Protein AF-A0AAV8YX67-F1 (afdb_monomer_lite)

Secondary structure (DSSP, 8-state):
-PPPHHHHHHHHHHHHHHHHHHHHHHHHHHHHHHHHHHTS-SSS-SS-GGGSSS-SS-BEEEESPPPGGGTT--EEEE-TT-HHHHHHHHHHHHHHHHTTSTTT-TTGGGEE---TTPPPPTT-EE-----HHHHTTSSGGGGGGTT-SS---EEEEEEPP-TT-------TTTS-S-TTTS-HHHHHHHHHHHHTT--SPPPSEEEEE-SSPPTTSEEEEEEE---TT---BTTTTBSEEEEEEEE-

Organism: NCBI:txid1265417

Foldseek 3Di:
DDDPPVVVVVVVVVVVVVVVVVVVVVVVVVVVVVVVVVVDDPVDGPQFACRDPVHQFWFKDKPDADDPVCNVAQEDEDELPDPVRLVVRLVSLVVVCQCLDCVSNPVNVQEDDDDQFDADDPSHHYRDPPDCVPQPPCDSVNSQQSNPPQWHHKMKMAIDDGPPHDFAADALVRPDPDCVVDDPVVNVVRHVCVVVVSNHDDDRIDIDIGGGDDAPDKDKDKDFADGPSHDDDPVVNTRIDIHIYHYD

Sequence (248 aa):
MRLPSNTVFISAKILLFYLLFYAVLIGFFSAMLAVFYQTLDMKKPKWQLSKSLIGDNPGLGFRPMPPESNVESTLIWYKSSDKGNVHYWKNELTEFVKSYDKENNPHEKNVEECTNYQPPSEGKVCNVKMTKNIWHPCLAESSFGFEDEKGGPCIFLKLNKIYNWNPEYYNSTSLPQDPNAMSEYLRKDIVDAESRGEDGYMSPLIAVHFEAPRRGILINIECKAWARNIIHDRVDRRGSVHFELMVD

Structure (mmCIF, N/CA/C/O backbone):
data_AF-A0AAV8YX67-F1
#
_entry.id   AF-A0AAV8YX67-F1
#
loop_
_atom_site.group_PDB
_atom_site.id
_atom_site.type_symbol
_atom_site.label_atom_id
_atom_site.label_alt_id
_atom_site.label_comp_id
_atom_site.label_asym_id
_atom_site.label_entity_id
_atom_site.label_seq_id
_atom_site.pdbx_PDB_ins_code
_atom_site.Cartn_x
_atom_site.Cartn_y
_atom_site.Cartn_z
_atom_site.occupancy
_atom_site.B_iso_or_equiv
_atom_site.auth_seq_id
_atom_site.auth_comp_id
_atom_site.auth_asym_id
_atom_site.auth_atom_id
_atom_site.pdbx_PDB_model_num
ATOM 1 N N . MET A 1 1 ? 52.090 -38.477 -0.519 1.00 46.03 1 MET A N 1
ATOM 2 C CA . MET A 1 1 ? 51.613 -38.411 -1.917 1.00 46.03 1 MET A CA 1
ATOM 3 C C . MET A 1 1 ? 51.994 -37.036 -2.475 1.00 46.03 1 MET A C 1
ATOM 5 O O . MET A 1 1 ? 51.288 -36.072 -2.223 1.00 46.03 1 MET A O 1
ATOM 9 N N . ARG A 1 2 ? 53.184 -36.887 -3.082 1.00 55.91 2 ARG A N 1
ATOM 10 C CA . ARG A 1 2 ? 53.600 -35.619 -3.719 1.00 55.91 2 ARG A CA 1
ATOM 11 C C . ARG A 1 2 ? 53.032 -35.612 -5.134 1.00 55.91 2 ARG A C 1
ATOM 13 O O . ARG A 1 2 ? 53.361 -36.505 -5.908 1.00 55.91 2 ARG A O 1
ATOM 20 N N . LEU A 1 3 ? 52.178 -34.643 -5.450 1.00 57.53 3 LEU A N 1
ATOM 21 C CA . LEU A 1 3 ? 51.751 -34.401 -6.828 1.00 57.53 3 LEU A CA 1
ATOM 22 C C . LEU A 1 3 ? 53.001 -34.104 -7.679 1.00 57.53 3 LEU A C 1
ATOM 24 O O . LEU A 1 3 ? 53.879 -33.372 -7.209 1.00 57.53 3 LEU A O 1
ATOM 28 N N . PRO A 1 4 ? 53.138 -34.687 -8.883 1.00 61.59 4 PRO A N 1
ATOM 29 C CA . PRO A 1 4 ? 54.317 -34.472 -9.707 1.00 61.59 4 PRO A CA 1
ATOM 30 C C . PRO A 1 4 ? 54.453 -32.981 -10.039 1.00 61.59 4 PRO A C 1
ATOM 32 O O . PRO A 1 4 ? 53.464 -32.310 -10.321 1.00 61.59 4 PRO A O 1
ATOM 35 N N . SER A 1 5 ? 55.687 -32.466 -10.000 1.00 61.41 5 SER A N 1
ATOM 36 C CA . SER A 1 5 ? 56.039 -31.050 -10.219 1.00 61.41 5 SER A CA 1
ATOM 37 C C . SER A 1 5 ? 55.295 -30.429 -11.416 1.00 61.41 5 SER A C 1
ATOM 39 O O . SER A 1 5 ? 54.712 -29.351 -11.312 1.00 61.41 5 SER A O 1
ATOM 41 N N . ASN A 1 6 ? 55.183 -31.180 -12.516 1.00 63.50 6 ASN A N 1
ATOM 42 C CA . ASN A 1 6 ? 54.471 -30.779 -13.730 1.00 63.50 6 ASN A CA 1
ATOM 43 C C . ASN A 1 6 ? 52.983 -30.455 -13.502 1.00 63.50 6 ASN A C 1
ATOM 45 O O . ASN A 1 6 ? 52.465 -29.535 -14.125 1.00 63.50 6 ASN A O 1
ATOM 49 N N . THR A 1 7 ? 52.296 -31.147 -12.593 1.00 65.94 7 THR A N 1
ATOM 50 C CA . THR A 1 7 ? 50.877 -30.908 -12.282 1.00 65.94 7 THR A CA 1
ATOM 51 C C . THR A 1 7 ? 50.672 -29.587 -11.545 1.00 65.94 7 THR A C 1
ATOM 53 O O . THR A 1 7 ? 49.731 -28.864 -11.850 1.00 65.94 7 THR A O 1
ATOM 56 N N . VAL A 1 8 ? 51.583 -29.216 -10.640 1.00 72.50 8 VAL A N 1
ATOM 57 C CA . VAL A 1 8 ? 51.530 -27.927 -9.926 1.00 72.50 8 VAL A CA 1
ATOM 58 C C . VAL A 1 8 ? 51.771 -26.758 -10.888 1.00 72.50 8 VAL A C 1
ATOM 60 O O . VAL A 1 8 ? 51.038 -25.769 -10.854 1.00 72.50 8 VAL A O 1
ATOM 63 N N . PHE A 1 9 ? 52.736 -26.891 -11.805 1.00 70.00 9 PHE A N 1
ATOM 64 C CA . PHE A 1 9 ? 52.993 -25.883 -12.840 1.00 70.00 9 PHE A CA 1
ATOM 65 C C . PHE A 1 9 ? 51.836 -25.736 -13.837 1.00 70.00 9 PHE A C 1
ATOM 67 O O . PHE A 1 9 ? 51.546 -24.622 -14.273 1.00 70.00 9 PHE A O 1
ATOM 74 N N . ILE A 1 10 ? 51.160 -26.832 -14.191 1.00 75.69 10 ILE A N 1
ATOM 75 C CA . ILE A 1 10 ? 49.967 -26.798 -15.048 1.00 75.69 10 ILE A CA 1
ATOM 76 C C . ILE A 1 10 ? 48.813 -26.089 -14.322 1.00 75.69 10 ILE A C 1
ATOM 78 O O . ILE A 1 10 ? 48.228 -25.167 -14.887 1.00 75.69 10 ILE A O 1
ATOM 82 N N . SER A 1 11 ? 48.545 -26.425 -13.057 1.00 79.12 11 SER A N 1
ATOM 83 C CA . SER A 1 11 ? 47.498 -25.770 -12.260 1.00 79.12 11 SER A CA 1
ATOM 84 C C . SER A 1 11 ? 47.737 -24.268 -12.073 1.00 79.12 11 SER A C 1
ATOM 86 O O . SER A 1 11 ? 46.797 -23.486 -12.182 1.00 79.12 11 SER A O 1
ATOM 88 N N . ALA A 1 12 ? 48.985 -23.837 -11.860 1.00 84.75 12 ALA A N 1
ATOM 89 C CA . ALA A 1 12 ? 49.322 -22.415 -11.743 1.00 84.75 12 ALA A CA 1
ATOM 90 C C . ALA A 1 12 ? 49.104 -21.644 -13.059 1.00 84.75 12 ALA A C 1
ATOM 92 O O . ALA A 1 12 ? 48.598 -20.523 -13.043 1.00 84.75 12 ALA A O 1
ATOM 93 N N . LYS A 1 13 ? 49.435 -22.253 -14.206 1.00 88.19 13 LYS A N 1
ATOM 94 C CA . LYS A 1 13 ? 49.188 -21.664 -15.534 1.00 88.19 13 LYS A CA 1
ATOM 95 C C . LYS A 1 13 ? 47.698 -21.551 -15.839 1.00 88.19 13 LYS A C 1
ATOM 97 O O . LYS A 1 13 ? 47.259 -20.524 -16.347 1.00 88.19 13 LYS A O 1
ATOM 102 N N . ILE A 1 14 ? 46.930 -22.585 -15.498 1.00 91.81 14 ILE A N 1
ATOM 103 C CA . ILE A 1 14 ? 45.472 -22.585 -15.644 1.00 91.81 14 ILE A CA 1
ATOM 104 C C . ILE A 1 14 ? 44.854 -21.502 -14.748 1.00 91.81 14 ILE A C 1
ATOM 106 O O . ILE A 1 14 ? 44.023 -20.729 -15.217 1.00 91.81 14 ILE A O 1
ATOM 110 N N . LEU A 1 15 ? 45.296 -21.386 -13.492 1.00 92.38 15 LEU A N 1
ATOM 111 C CA . LEU A 1 15 ? 44.807 -20.358 -12.571 1.00 92.38 15 LEU A CA 1
ATOM 112 C C . LEU A 1 15 ? 45.116 -18.943 -13.076 1.00 92.38 15 LEU A C 1
ATOM 114 O O . LEU A 1 15 ? 44.218 -18.109 -13.118 1.00 92.38 15 LEU A O 1
ATOM 118 N N . LEU A 1 16 ? 46.356 -18.677 -13.498 1.00 93.88 16 LEU A N 1
ATOM 119 C CA . LEU A 1 16 ? 46.743 -17.374 -14.046 1.00 93.88 16 LEU A CA 1
ATOM 120 C C . LEU A 1 16 ? 45.925 -17.018 -15.293 1.00 93.88 16 LEU A C 1
ATOM 122 O O . LEU A 1 16 ? 45.472 -15.882 -15.423 1.00 93.88 16 LEU A O 1
ATOM 126 N N . PHE A 1 17 ? 45.704 -17.990 -16.182 1.00 95.56 17 PHE A N 1
ATOM 127 C CA . PHE A 1 17 ? 44.844 -17.812 -17.348 1.00 95.56 17 PHE A CA 1
ATOM 128 C C . PHE A 1 17 ? 43.429 -17.393 -16.937 1.00 95.56 17 PHE A C 1
ATOM 130 O O . PHE A 1 17 ? 42.938 -16.378 -17.426 1.00 95.56 17 PHE A O 1
ATOM 137 N N . TYR A 1 18 ? 42.797 -18.115 -16.007 1.00 95.88 18 TYR A N 1
ATOM 138 C CA . TYR A 1 18 ? 41.449 -17.773 -15.553 1.00 95.88 18 TYR A CA 1
ATOM 139 C C . TYR A 1 18 ? 41.395 -16.425 -14.828 1.00 95.88 18 TYR A C 1
ATOM 141 O O . TYR A 1 18 ? 40.446 -15.678 -15.043 1.00 95.88 18 TYR A O 1
ATOM 149 N N . LEU A 1 19 ? 42.406 -16.065 -14.032 1.00 97.06 19 LEU A N 1
ATOM 150 C CA . LEU A 1 19 ? 42.462 -14.755 -13.374 1.00 97.06 19 LEU A CA 1
ATOM 151 C C . LEU A 1 19 ? 42.499 -13.608 -14.390 1.00 97.06 19 LEU A C 1
ATOM 153 O O . LEU A 1 19 ? 41.727 -12.659 -14.268 1.00 97.06 19 LEU A O 1
ATOM 157 N N . LEU A 1 20 ? 43.351 -13.705 -15.413 1.00 97.06 20 LEU A N 1
ATOM 158 C CA . LEU A 1 20 ? 43.432 -12.693 -16.469 1.00 97.06 20 LEU A CA 1
ATOM 159 C C . LEU A 1 20 ? 42.162 -12.664 -17.323 1.00 97.06 20 LEU A C 1
ATOM 161 O O . LEU A 1 20 ? 41.634 -11.590 -17.608 1.00 97.06 20 LEU A O 1
ATOM 165 N N . PHE A 1 21 ? 41.647 -13.836 -17.693 1.00 97.56 21 PHE A N 1
ATOM 166 C CA . PHE A 1 21 ? 40.415 -13.960 -18.462 1.00 97.56 21 PHE A CA 1
ATOM 167 C C . PHE A 1 21 ? 39.229 -13.308 -17.736 1.00 97.56 21 PHE A C 1
ATOM 169 O O . PHE A 1 21 ? 38.541 -12.467 -18.316 1.00 97.56 21 PHE A O 1
ATOM 176 N N . TYR A 1 22 ? 39.022 -13.627 -16.455 1.00 97.69 22 TYR A N 1
ATOM 177 C CA . TYR A 1 22 ? 37.939 -13.034 -15.671 1.00 97.69 22 TYR A CA 1
ATOM 178 C C . TYR A 1 22 ? 38.165 -11.548 -15.382 1.00 97.69 22 TYR A C 1
ATOM 180 O O . TYR A 1 22 ? 37.191 -10.801 -15.369 1.00 97.69 22 TYR A O 1
ATOM 188 N N . ALA A 1 23 ? 39.409 -11.082 -15.227 1.00 97.88 23 ALA A N 1
ATOM 189 C CA . ALA A 1 23 ? 39.689 -9.650 -15.098 1.00 97.88 23 ALA A CA 1
ATOM 190 C C . ALA A 1 23 ? 39.245 -8.868 -16.349 1.00 97.88 23 ALA A C 1
ATOM 192 O O . ALA A 1 23 ? 38.581 -7.836 -16.229 1.00 97.88 23 ALA A O 1
ATOM 193 N N . VAL A 1 24 ? 39.538 -9.386 -17.548 1.00 98.12 24 VAL A N 1
ATOM 194 C CA . VAL A 1 24 ? 39.079 -8.784 -18.813 1.00 98.12 24 VAL A CA 1
ATOM 195 C C . VAL A 1 24 ? 37.556 -8.858 -18.938 1.00 98.12 24 VAL A C 1
ATOM 197 O O . VAL A 1 24 ? 36.930 -7.864 -19.305 1.00 98.12 24 VAL A O 1
ATOM 200 N N . LEU A 1 25 ? 36.945 -9.995 -18.590 1.00 97.94 25 LEU A N 1
ATOM 201 C CA . LEU A 1 25 ? 35.491 -10.172 -18.642 1.00 97.94 25 LEU A CA 1
ATOM 202 C C . LEU A 1 25 ? 34.757 -9.188 -17.713 1.00 97.94 25 LEU A C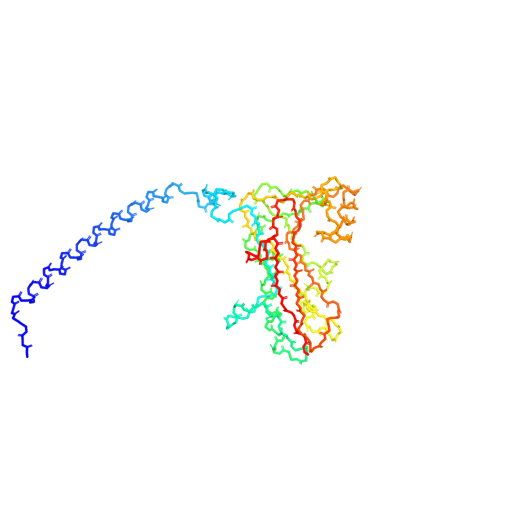 1
ATOM 204 O O . LEU A 1 25 ? 33.791 -8.553 -18.134 1.00 97.94 25 LEU A O 1
ATOM 208 N N . ILE A 1 26 ? 35.237 -9.020 -16.475 1.00 98.25 26 ILE A N 1
ATOM 209 C CA . ILE A 1 26 ? 34.693 -8.053 -15.508 1.00 98.25 26 ILE A CA 1
ATOM 210 C C . ILE A 1 26 ? 34.860 -6.625 -16.032 1.00 98.25 26 ILE A C 1
ATOM 212 O O . ILE A 1 26 ? 33.929 -5.827 -15.921 1.00 98.25 26 ILE A O 1
ATOM 216 N N . GLY A 1 27 ? 36.011 -6.301 -16.629 1.00 98.12 27 GLY A N 1
ATOM 217 C CA . GLY A 1 27 ? 36.253 -4.994 -17.242 1.00 98.12 27 GLY A CA 1
ATOM 218 C C . GLY A 1 27 ? 35.281 -4.698 -18.386 1.00 98.12 27 GLY A C 1
ATOM 219 O O . GLY A 1 27 ? 34.664 -3.633 -18.413 1.00 98.12 27 GLY A O 1
ATOM 220 N N . PHE A 1 28 ? 35.076 -5.662 -19.285 1.00 98.06 28 PHE A N 1
ATOM 221 C CA . PHE A 1 28 ? 34.121 -5.547 -20.387 1.00 98.06 28 PHE A CA 1
ATOM 222 C C . PHE A 1 28 ? 32.677 -5.395 -19.888 1.00 98.06 28 PHE A C 1
ATOM 224 O O . PHE A 1 28 ? 31.975 -4.477 -20.313 1.00 98.06 28 PHE A O 1
ATOM 231 N N . PHE A 1 29 ? 32.252 -6.229 -18.934 1.00 98.12 29 PHE A N 1
ATOM 232 C CA . PHE A 1 29 ? 30.926 -6.125 -18.324 1.00 98.12 29 PHE A CA 1
ATOM 233 C C . PHE A 1 29 ? 30.726 -4.772 -17.633 1.00 98.12 29 PHE A C 1
ATOM 235 O O . PHE A 1 29 ? 29.695 -4.134 -17.825 1.00 98.12 29 PHE A O 1
ATOM 242 N N . SER A 1 30 ? 31.728 -4.295 -16.888 1.00 97.88 30 SER A N 1
ATOM 243 C CA . SER A 1 30 ? 31.674 -2.999 -16.202 1.00 97.88 30 SER A CA 1
ATOM 244 C C . SER A 1 30 ? 31.566 -1.836 -17.190 1.00 97.88 30 SER A C 1
ATOM 246 O O . SER A 1 30 ? 30.786 -0.914 -16.960 1.00 97.88 30 SER A O 1
ATOM 248 N N . ALA A 1 31 ? 32.285 -1.891 -18.316 1.00 97.56 31 ALA A N 1
ATOM 249 C CA . ALA A 1 31 ? 32.176 -0.893 -19.379 1.00 97.56 31 ALA A CA 1
ATOM 250 C C . ALA A 1 31 ? 30.784 -0.907 -20.037 1.00 97.56 31 ALA A C 1
ATOM 252 O O . ALA A 1 31 ? 30.168 0.148 -20.191 1.00 97.56 31 ALA A O 1
ATOM 253 N N . MET A 1 32 ? 30.249 -2.089 -20.366 1.00 97.50 32 MET A N 1
ATOM 254 C CA . MET A 1 32 ? 28.886 -2.217 -20.900 1.00 97.50 32 MET A CA 1
ATOM 255 C C . MET A 1 32 ? 27.833 -1.713 -19.909 1.00 97.50 32 MET A C 1
ATOM 257 O O . MET A 1 32 ? 26.903 -1.008 -20.301 1.00 97.50 32 MET A O 1
ATOM 261 N N . LEU A 1 33 ? 27.990 -2.038 -18.626 1.00 96.06 33 LEU A N 1
ATOM 262 C CA . LEU A 1 33 ? 27.092 -1.599 -17.567 1.00 96.06 33 LEU A CA 1
ATOM 263 C C . LEU A 1 33 ? 27.160 -0.076 -17.370 1.00 96.06 33 LEU A C 1
ATOM 265 O O . LEU A 1 33 ? 26.125 0.563 -17.198 1.00 96.06 33 LEU A O 1
ATOM 269 N N . ALA A 1 34 ? 28.350 0.524 -17.460 1.00 95.88 34 ALA A N 1
ATOM 270 C CA . ALA A 1 34 ? 28.521 1.974 -17.396 1.00 95.88 34 ALA A CA 1
ATOM 271 C C . ALA A 1 34 ? 27.813 2.685 -18.560 1.00 95.88 34 ALA A C 1
ATOM 273 O O . ALA A 1 34 ? 27.094 3.658 -18.334 1.00 95.88 34 ALA A O 1
ATOM 274 N N . VAL A 1 35 ? 27.949 2.173 -19.789 1.00 96.44 35 VAL A N 1
ATOM 275 C CA . VAL A 1 35 ? 27.207 2.690 -20.954 1.00 96.44 35 VAL A CA 1
ATOM 276 C C . VAL A 1 35 ? 25.702 2.525 -20.752 1.00 96.44 35 VAL A C 1
ATOM 278 O O . VAL A 1 35 ? 24.942 3.454 -21.011 1.00 96.44 35 VAL A O 1
ATOM 281 N N . PHE A 1 36 ? 25.254 1.381 -20.235 1.00 94.81 36 PHE A N 1
ATOM 282 C CA . PHE A 1 36 ? 23.842 1.153 -19.938 1.00 94.81 36 PHE A CA 1
ATOM 283 C C . PHE A 1 36 ? 23.286 2.176 -18.936 1.00 94.81 36 PHE A C 1
ATOM 285 O O . PHE A 1 36 ? 22.236 2.763 -19.208 1.00 94.81 36 PHE A O 1
ATOM 292 N N . TYR A 1 37 ? 24.002 2.457 -17.841 1.00 94.00 37 TYR A N 1
ATOM 293 C CA . TYR A 1 37 ? 23.588 3.460 -16.853 1.00 94.00 37 TYR A CA 1
ATOM 294 C C . TYR A 1 37 ? 23.497 4.876 -17.430 1.00 94.00 37 TYR A C 1
ATOM 296 O O . TYR A 1 37 ? 22.626 5.632 -17.010 1.00 94.00 37 TYR A O 1
ATOM 304 N N . GLN A 1 38 ? 24.304 5.226 -18.437 1.00 92.25 38 GLN A N 1
ATOM 305 C CA . GLN A 1 38 ? 24.163 6.511 -19.139 1.00 92.25 38 GLN A CA 1
ATOM 306 C C . GLN A 1 38 ? 22.846 6.623 -19.928 1.00 92.25 38 GLN A C 1
ATOM 308 O O . GLN A 1 38 ? 22.406 7.728 -20.231 1.00 92.25 38 GLN A O 1
ATOM 313 N N . THR A 1 39 ? 22.192 5.501 -20.253 1.00 92.06 39 THR A N 1
ATOM 314 C CA . THR A 1 39 ? 20.889 5.491 -20.946 1.00 92.06 39 THR A CA 1
ATOM 315 C C . THR A 1 39 ? 19.684 5.547 -20.003 1.00 92.06 39 THR A C 1
ATOM 317 O O . THR A 1 39 ? 18.540 5.512 -20.476 1.00 92.06 39 THR A O 1
ATOM 320 N N . LEU A 1 40 ? 19.921 5.576 -18.688 1.00 91.50 40 LEU A N 1
ATOM 321 C CA . LEU A 1 40 ? 18.887 5.564 -17.660 1.00 91.50 40 LEU A CA 1
ATOM 322 C C . LEU A 1 40 ? 18.765 6.928 -16.979 1.00 91.50 40 LEU A C 1
ATOM 324 O O . LEU A 1 40 ? 19.749 7.603 -16.696 1.00 91.50 40 LEU A O 1
ATOM 328 N N . ASP A 1 41 ? 17.526 7.306 -16.681 1.00 89.00 41 ASP A N 1
ATOM 329 C CA . ASP A 1 41 ? 17.221 8.434 -15.809 1.00 89.00 41 ASP A CA 1
ATOM 330 C C . ASP A 1 41 ? 17.148 7.928 -14.360 1.00 89.00 41 ASP A C 1
ATOM 332 O O . ASP A 1 41 ? 16.439 6.967 -14.064 1.00 89.00 41 ASP A O 1
ATOM 336 N N . MET A 1 42 ? 17.872 8.574 -13.444 1.00 86.50 42 MET A N 1
ATOM 337 C CA . MET A 1 42 ? 17.902 8.191 -12.027 1.00 86.50 42 MET A CA 1
ATOM 338 C C . MET A 1 42 ? 16.634 8.594 -11.256 1.00 86.50 42 MET A C 1
ATOM 340 O O . MET A 1 42 ? 16.435 8.136 -10.132 1.00 86.50 42 MET A O 1
ATOM 344 N N . LYS A 1 43 ? 15.775 9.454 -11.821 1.00 85.12 43 LYS A N 1
ATOM 345 C CA . LYS A 1 43 ? 14.548 9.943 -11.168 1.00 85.12 43 LYS A CA 1
ATOM 346 C C . LYS A 1 43 ? 13.288 9.204 -11.605 1.00 85.12 43 LYS A C 1
ATOM 348 O O . LYS A 1 43 ? 12.292 9.237 -10.881 1.00 85.12 43 LYS A O 1
ATOM 353 N N . LYS A 1 44 ? 13.297 8.576 -12.783 1.00 87.81 44 LYS A N 1
ATOM 354 C CA . LYS A 1 44 ? 12.118 7.902 -13.336 1.00 87.81 44 LYS A CA 1
ATOM 355 C C . LYS A 1 44 ? 12.481 6.615 -14.071 1.00 87.81 44 LYS A C 1
ATOM 357 O O . LYS A 1 44 ? 13.477 6.580 -14.791 1.00 87.81 44 LYS A O 1
ATOM 362 N N . PRO A 1 45 ? 11.652 5.567 -13.958 1.00 90.25 45 PRO A N 1
ATOM 363 C CA . PRO A 1 45 ? 11.880 4.341 -14.704 1.00 90.25 45 PRO A CA 1
ATOM 364 C C . PRO A 1 45 ? 11.691 4.587 -16.206 1.00 90.25 45 PRO A C 1
ATOM 366 O O . PRO A 1 45 ? 10.787 5.317 -16.623 1.00 90.25 45 PRO A O 1
ATOM 369 N N . LYS A 1 46 ? 12.549 3.955 -17.017 1.00 88.94 46 LYS A N 1
ATOM 370 C CA . LYS A 1 46 ? 12.535 4.050 -18.487 1.00 88.94 46 LYS A CA 1
ATOM 371 C C . LYS A 1 46 ? 11.252 3.484 -19.099 1.00 88.94 46 LYS A C 1
ATOM 373 O O . LYS A 1 46 ? 10.698 4.069 -20.023 1.00 88.94 46 LYS A O 1
ATOM 378 N N . TRP A 1 47 ? 10.790 2.353 -18.574 1.00 90.25 47 TRP A N 1
ATOM 379 C CA . TRP A 1 47 ? 9.540 1.714 -18.969 1.00 90.25 47 TRP A CA 1
ATOM 380 C C . TRP A 1 47 ? 8.494 1.954 -17.887 1.00 90.25 47 TRP A C 1
ATOM 382 O O . TRP A 1 47 ? 8.770 1.746 -16.708 1.00 90.25 47 TRP A O 1
ATOM 392 N N . GLN A 1 48 ? 7.311 2.410 -18.287 1.00 90.00 48 GLN A N 1
ATOM 393 C CA . GLN A 1 48 ? 6.245 2.847 -17.383 1.00 90.00 48 GLN A CA 1
ATOM 394 C C . GLN A 1 48 ? 4.921 2.199 -17.780 1.00 90.00 48 GLN A C 1
ATOM 396 O O . GLN A 1 48 ? 4.742 1.847 -18.951 1.00 90.00 48 GLN A O 1
ATOM 401 N N . LEU A 1 49 ? 4.006 2.081 -16.814 1.00 89.56 49 LEU A N 1
ATOM 402 C CA . LEU A 1 49 ? 2.649 1.562 -17.013 1.00 89.56 49 LEU A CA 1
ATOM 403 C C . LEU A 1 49 ? 2.679 0.196 -17.721 1.00 89.56 49 LEU A C 1
ATOM 405 O O . LEU A 1 49 ? 3.509 -0.648 -17.383 1.00 89.56 49 LEU A O 1
ATOM 409 N N . SER A 1 50 ? 1.841 -0.005 -18.737 1.00 87.56 50 SER A N 1
ATOM 410 C CA . SER A 1 50 ? 1.737 -1.245 -19.515 1.00 87.56 50 SER A CA 1
ATOM 411 C C . SER A 1 50 ? 3.031 -1.693 -20.211 1.00 87.56 50 SER A C 1
ATOM 413 O O . SER A 1 50 ? 3.170 -2.867 -20.540 1.00 87.56 50 SER A O 1
ATOM 415 N N . LYS A 1 51 ? 4.008 -0.796 -20.421 1.00 88.31 51 LYS A N 1
ATOM 416 C CA . LYS A 1 51 ? 5.335 -1.160 -20.962 1.00 88.31 51 LYS A CA 1
ATOM 417 C C . LYS A 1 51 ? 6.304 -1.642 -19.884 1.00 88.31 51 LYS A C 1
ATOM 419 O O . LYS A 1 51 ? 7.382 -2.135 -20.209 1.00 88.31 51 LYS A O 1
ATOM 424 N N . SER A 1 52 ? 5.974 -1.424 -18.614 1.00 88.56 52 SER A N 1
ATOM 425 C CA . SER A 1 52 ? 6.784 -1.847 -17.477 1.00 88.56 52 SER A CA 1
ATOM 426 C C . SER A 1 52 ? 6.407 -3.257 -17.031 1.00 88.56 52 SER A C 1
ATOM 428 O O . SER A 1 52 ? 5.273 -3.690 -17.203 1.00 88.56 52 SER A O 1
ATOM 430 N N . LEU A 1 53 ? 7.350 -3.950 -16.390 1.00 84.44 53 LEU A N 1
ATOM 431 C CA . LEU A 1 53 ? 7.099 -5.263 -15.790 1.00 84.44 53 LEU A CA 1
ATOM 432 C C . LEU A 1 53 ? 6.059 -5.205 -14.654 1.00 84.44 53 LEU A C 1
ATOM 434 O O . LEU A 1 53 ? 5.360 -6.180 -14.416 1.00 84.44 53 LEU A O 1
ATOM 438 N N . ILE A 1 54 ? 5.967 -4.065 -13.959 1.00 81.19 54 ILE A N 1
ATOM 439 C CA . ILE A 1 54 ? 5.025 -3.845 -12.850 1.00 81.19 54 ILE A CA 1
ATOM 440 C C . ILE A 1 54 ? 3.585 -3.717 -13.377 1.00 81.19 54 ILE A C 1
ATOM 442 O O . ILE A 1 54 ? 2.642 -4.103 -12.692 1.00 81.19 54 ILE A O 1
ATOM 446 N N . GLY A 1 55 ? 3.422 -3.202 -14.599 1.00 87.31 55 GLY A N 1
ATOM 447 C CA . GLY A 1 55 ? 2.126 -2.908 -15.202 1.00 87.31 55 GLY A CA 1
ATOM 448 C C . GLY A 1 55 ? 1.535 -1.569 -14.754 1.00 87.31 55 GLY A C 1
ATOM 449 O O . GLY A 1 55 ? 2.224 -0.690 -14.230 1.00 87.31 55 GLY A O 1
ATOM 450 N N . ASP A 1 56 ? 0.243 -1.404 -15.014 1.00 89.75 56 ASP A N 1
ATOM 451 C CA . ASP A 1 56 ? -0.564 -0.202 -14.774 1.00 89.75 56 ASP A CA 1
ATOM 452 C C . ASP A 1 56 ? -1.734 -0.443 -13.810 1.00 89.75 56 ASP A C 1
ATOM 454 O O . ASP A 1 56 ? -2.621 0.397 -13.688 1.00 89.75 56 ASP A O 1
ATOM 458 N N . ASN A 1 57 ? -1.720 -1.564 -13.089 1.00 91.19 57 ASN A N 1
ATOM 459 C CA . ASN A 1 57 ? -2.741 -1.911 -12.111 1.00 91.19 57 ASN A CA 1
ATOM 460 C C . ASN A 1 57 ? -2.123 -1.998 -10.704 1.00 91.19 57 ASN A C 1
ATOM 462 O O . ASN A 1 57 ? -1.383 -2.948 -10.426 1.00 91.19 57 ASN A O 1
ATOM 466 N N . PRO A 1 58 ? -2.368 -1.020 -9.815 1.00 90.12 58 PRO A N 1
ATOM 467 C CA . PRO A 1 58 ? -1.747 -0.999 -8.500 1.00 90.12 58 PRO A CA 1
ATOM 468 C C . PRO A 1 58 ? -2.265 -2.122 -7.596 1.00 90.12 58 PRO A C 1
ATOM 470 O O . PRO A 1 58 ? -3.457 -2.425 -7.523 1.00 90.12 58 PRO A O 1
ATOM 473 N N . GLY A 1 59 ? -1.339 -2.712 -6.843 1.00 89.06 59 GLY A N 1
ATOM 474 C CA . GLY A 1 59 ? -1.673 -3.526 -5.678 1.00 89.06 59 GLY A CA 1
ATOM 475 C C . GLY A 1 59 ? -2.159 -2.664 -4.511 1.00 89.06 59 GLY A C 1
ATOM 476 O O . GLY A 1 59 ? -1.909 -1.455 -4.462 1.00 89.06 59 GLY A O 1
ATOM 477 N N . LEU A 1 60 ? -2.816 -3.307 -3.550 1.00 90.75 60 LEU A N 1
ATOM 478 C CA . LEU A 1 60 ? -3.207 -2.700 -2.282 1.00 90.75 60 LEU A CA 1
ATOM 479 C C . LEU A 1 60 ? -2.448 -3.397 -1.148 1.00 90.75 60 LEU A C 1
ATOM 481 O O . LEU A 1 60 ? -2.380 -4.623 -1.098 1.00 90.75 60 LEU A O 1
ATOM 485 N N . GLY A 1 61 ? -1.857 -2.616 -0.250 1.00 91.12 61 GLY A N 1
ATOM 486 C CA . GLY A 1 61 ? -1.192 -3.108 0.952 1.00 91.12 61 GLY A CA 1
ATOM 487 C C . GLY A 1 61 ? -1.921 -2.664 2.214 1.00 91.12 61 GLY A C 1
ATOM 488 O O . GLY A 1 61 ? -2.630 -1.657 2.202 1.00 91.12 61 GLY A O 1
ATOM 489 N N . PHE A 1 62 ? -1.704 -3.393 3.310 1.00 94.31 62 PHE A N 1
ATOM 490 C CA . PHE A 1 62 ? -2.193 -3.027 4.638 1.00 94.31 62 PHE A CA 1
ATOM 491 C C . PHE A 1 62 ? -1.041 -2.801 5.626 1.00 94.31 62 PHE A C 1
ATOM 493 O O . PHE A 1 62 ? 0.080 -3.285 5.422 1.00 94.31 62 PHE A O 1
ATOM 500 N N . ARG A 1 63 ? -1.301 -2.031 6.682 1.00 95.25 63 ARG A N 1
ATOM 501 C CA . ARG A 1 63 ? -0.403 -1.814 7.822 1.00 95.25 63 ARG A CA 1
ATOM 502 C C . ARG A 1 63 ? -1.196 -1.893 9.130 1.00 95.25 63 ARG A C 1
ATOM 504 O O . ARG A 1 63 ? -2.322 -1.394 9.154 1.00 95.25 63 ARG A O 1
ATOM 511 N N . PRO A 1 64 ? -0.623 -2.458 10.206 1.00 95.00 64 PRO A N 1
ATOM 512 C CA . PRO A 1 64 ? 0.755 -2.958 10.324 1.00 95.00 64 PRO A CA 1
ATOM 513 C C . PRO A 1 64 ? 0.962 -4.323 9.639 1.00 95.00 64 PRO A C 1
ATOM 515 O O . PRO A 1 64 ? -0.005 -5.041 9.398 1.00 95.00 64 PRO A O 1
ATOM 518 N N . MET A 1 65 ? 2.208 -4.661 9.286 1.00 92.12 65 MET A N 1
ATOM 519 C CA . MET A 1 65 ? 2.547 -5.991 8.752 1.00 92.12 65 MET A CA 1
ATOM 520 C C . MET A 1 65 ? 2.949 -6.935 9.894 1.00 92.12 65 MET A C 1
ATOM 522 O O . MET A 1 65 ? 3.482 -6.455 10.893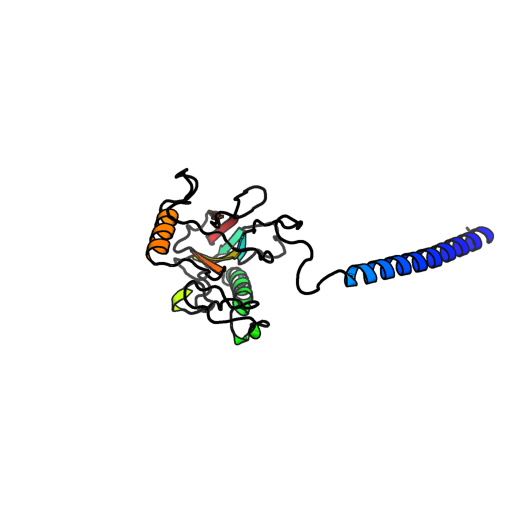 1.00 92.12 65 MET A O 1
ATOM 526 N N . PRO A 1 66 ? 2.717 -8.252 9.768 1.00 90.81 66 PRO A N 1
ATOM 527 C CA . PRO A 1 66 ? 3.205 -9.231 10.738 1.00 90.81 66 PRO A CA 1
ATOM 528 C C . PRO A 1 66 ? 4.740 -9.248 10.860 1.00 90.81 66 PRO A C 1
ATOM 530 O O . PRO A 1 66 ? 5.436 -8.817 9.935 1.00 90.81 66 PRO A O 1
ATOM 533 N N . PRO A 1 67 ? 5.280 -9.766 11.982 1.00 87.62 67 PRO A N 1
ATOM 534 C CA . PRO A 1 67 ? 6.718 -9.786 12.237 1.00 87.62 67 PRO A CA 1
ATOM 535 C C . PRO A 1 67 ? 7.479 -10.643 11.231 1.00 87.62 67 PRO A C 1
ATOM 537 O O . PRO A 1 67 ? 6.929 -11.566 10.633 1.00 87.62 67 PRO A O 1
ATOM 540 N N . GLU A 1 68 ? 8.784 -10.385 11.112 1.00 85.06 68 GLU A N 1
ATOM 541 C CA . GLU A 1 68 ? 9.649 -11.051 10.132 1.00 85.06 68 GLU A CA 1
ATOM 542 C C . GLU A 1 68 ? 9.673 -12.581 10.256 1.00 85.06 68 GLU A C 1
ATOM 544 O O . GLU A 1 68 ? 9.838 -13.293 9.268 1.00 85.06 68 GLU A O 1
ATOM 549 N N . SER A 1 69 ? 9.455 -13.106 11.464 1.00 83.81 69 SER A N 1
ATOM 550 C CA . SER A 1 69 ? 9.340 -14.547 11.692 1.00 83.81 69 SER A CA 1
ATOM 551 C C . SER A 1 69 ? 8.175 -15.188 10.932 1.00 83.81 69 SER A C 1
ATOM 553 O O . SER A 1 69 ? 8.225 -16.386 10.672 1.00 83.81 69 SER A O 1
ATOM 555 N N . ASN A 1 70 ? 7.157 -14.403 10.566 1.00 83.00 70 ASN A N 1
ATOM 556 C CA . ASN A 1 70 ? 5.931 -14.837 9.905 1.00 83.00 70 ASN A CA 1
ATOM 557 C C . ASN A 1 70 ? 5.538 -13.884 8.754 1.00 83.00 70 ASN A C 1
ATOM 559 O O . ASN A 1 70 ? 4.360 -13.567 8.606 1.00 83.00 70 ASN A O 1
ATOM 563 N N . VAL A 1 71 ? 6.493 -13.430 7.927 1.00 77.75 71 VAL A N 1
ATOM 564 C CA . VAL A 1 71 ? 6.218 -12.485 6.814 1.00 77.75 71 VAL A CA 1
ATOM 565 C C . VAL A 1 71 ? 5.191 -12.975 5.789 1.00 77.75 71 VAL A C 1
ATOM 567 O O . VAL A 1 71 ? 4.576 -12.164 5.102 1.00 77.75 71 VAL A O 1
ATOM 570 N N . GLU A 1 72 ? 5.016 -14.291 5.655 1.00 77.75 72 GLU A N 1
ATOM 571 C CA . GLU A 1 72 ? 4.028 -14.885 4.742 1.00 77.75 72 GLU A CA 1
ATOM 572 C C . GLU A 1 72 ? 2.605 -14.835 5.309 1.00 77.75 72 GLU A C 1
ATOM 574 O O . GLU A 1 72 ? 1.629 -14.980 4.570 1.00 77.75 72 GLU A O 1
ATOM 579 N N . SER A 1 73 ? 2.486 -14.619 6.620 1.00 86.62 73 SER A N 1
ATOM 580 C CA . SER A 1 73 ? 1.205 -14.482 7.287 1.00 86.62 73 SER A CA 1
ATOM 581 C C . SER A 1 73 ? 0.569 -13.139 6.951 1.00 86.62 73 SER A C 1
ATOM 583 O O . SER A 1 73 ? 1.238 -12.113 6.832 1.00 86.62 73 SER A O 1
ATOM 585 N N . THR A 1 74 ? -0.754 -13.137 6.850 1.00 92.44 74 THR A N 1
ATOM 586 C CA . THR A 1 74 ? -1.565 -11.917 6.802 1.00 92.44 74 THR A CA 1
ATOM 587 C C . THR A 1 74 ? -2.355 -11.711 8.094 1.00 92.44 74 THR A C 1
ATOM 589 O O . THR A 1 74 ? -3.246 -10.866 8.142 1.00 92.44 74 THR A O 1
ATOM 592 N N . LEU A 1 75 ? -2.046 -12.493 9.132 1.00 94.06 75 LEU A N 1
ATOM 593 C CA . LEU A 1 75 ? -2.738 -12.477 10.411 1.00 94.06 75 LEU A CA 1
ATOM 594 C C . LEU A 1 75 ? -2.232 -11.355 11.312 1.00 94.06 75 LEU A C 1
ATOM 596 O O . LEU A 1 75 ? -1.075 -11.335 11.736 1.00 94.06 75 LEU A O 1
ATOM 600 N N . ILE A 1 76 ? -3.155 -10.481 11.685 1.00 94.62 76 ILE A N 1
ATOM 601 C CA . ILE A 1 76 ? -3.019 -9.545 12.789 1.00 94.62 76 ILE A CA 1
ATOM 602 C C . ILE A 1 76 ? -3.684 -10.197 13.996 1.00 94.62 76 ILE A C 1
ATOM 604 O O . ILE A 1 76 ? -4.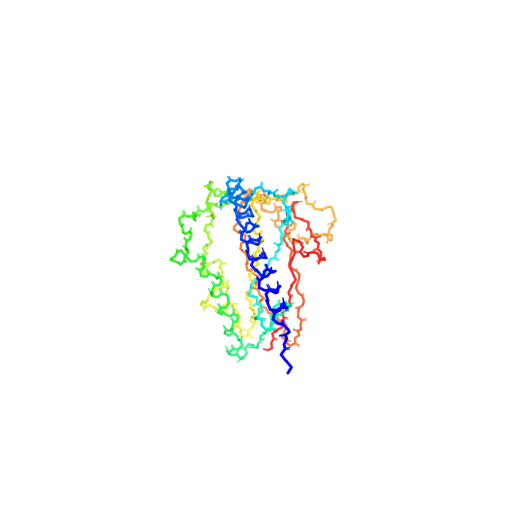902 -10.148 14.170 1.00 94.62 76 ILE A O 1
ATOM 608 N N . TRP A 1 77 ? -2.866 -10.856 14.809 1.00 93.06 77 TRP A N 1
ATOM 609 C CA . TRP A 1 77 ? -3.307 -11.448 16.063 1.00 93.06 77 TRP A CA 1
ATOM 610 C C . TRP A 1 77 ? -2.794 -10.628 17.232 1.00 93.06 77 TRP A C 1
ATOM 612 O O . TRP A 1 77 ? -1.585 -10.376 17.351 1.00 93.06 77 TRP A O 1
ATOM 622 N N . TYR A 1 78 ? -3.715 -10.236 18.105 1.00 91.94 78 TYR A N 1
ATOM 623 C CA . TYR A 1 78 ? -3.329 -9.662 19.374 1.00 91.94 78 TYR A CA 1
ATOM 624 C C . TYR A 1 78 ? -4.293 -10.002 20.501 1.00 91.94 78 TYR A C 1
ATOM 626 O O . TYR A 1 78 ? -5.477 -10.248 20.283 1.00 91.94 78 TYR A O 1
ATOM 634 N N . LYS A 1 79 ? -3.768 -9.973 21.723 1.00 89.44 79 LYS A N 1
ATOM 635 C CA . LYS A 1 79 ? -4.548 -10.129 22.943 1.00 89.44 79 LYS A CA 1
ATOM 636 C C . LYS A 1 79 ? -4.695 -8.775 23.620 1.00 89.44 79 LYS A C 1
ATOM 638 O O . LYS A 1 79 ? -3.700 -8.229 24.098 1.00 89.44 79 LYS A O 1
ATOM 643 N N . SER A 1 80 ? -5.915 -8.251 23.725 1.00 81.94 80 SER A N 1
ATOM 644 C CA . SER A 1 80 ? -6.154 -6.902 24.277 1.00 81.94 80 SER A CA 1
ATOM 645 C C . SER A 1 80 ? -5.633 -6.749 25.715 1.00 81.94 80 SER A C 1
ATOM 647 O O . SER A 1 80 ? -5.251 -5.658 26.127 1.00 81.94 80 SER A O 1
ATOM 649 N N . SER A 1 81 ? -5.578 -7.842 26.488 1.00 83.19 81 SER A N 1
ATOM 650 C CA . SER A 1 81 ? -5.054 -7.829 27.861 1.00 83.19 81 SER A CA 1
ATOM 651 C C . SER A 1 81 ? -3.520 -7.846 27.957 1.00 83.19 81 SER A C 1
ATOM 653 O O . SER A 1 81 ? -2.975 -7.545 29.018 1.00 83.19 81 SER A O 1
ATOM 655 N N . ASP A 1 82 ? -2.817 -8.279 26.904 1.00 85.75 82 ASP A N 1
ATOM 656 C CA . ASP A 1 82 ? -1.357 -8.424 26.906 1.00 85.75 82 ASP A CA 1
ATOM 657 C C . ASP A 1 82 ? -0.688 -7.206 26.256 1.00 85.75 82 ASP A C 1
ATOM 659 O O . ASP A 1 82 ? -0.562 -7.092 25.034 1.00 85.75 82 ASP A O 1
ATOM 663 N N . LYS A 1 83 ? -0.201 -6.301 27.110 1.00 81.81 83 LYS A N 1
ATOM 664 C CA . LYS A 1 83 ? 0.472 -5.070 26.679 1.00 81.81 83 LYS A CA 1
ATOM 665 C C . LYS A 1 83 ? 1.726 -5.327 25.842 1.00 81.81 83 LYS A C 1
ATOM 667 O O . LYS A 1 83 ? 2.055 -4.494 25.002 1.00 81.81 83 LYS A O 1
ATOM 672 N N . GLY A 1 84 ? 2.432 -6.440 26.056 1.00 82.94 84 GLY A N 1
ATOM 673 C CA . GLY A 1 84 ? 3.649 -6.755 25.305 1.00 82.94 84 GLY A CA 1
ATOM 674 C C . GLY A 1 84 ? 3.339 -7.118 23.855 1.00 82.94 84 GLY A C 1
ATOM 675 O O . GLY A 1 84 ? 3.985 -6.624 22.933 1.00 82.94 84 GLY A O 1
ATOM 676 N N . ASN A 1 85 ? 2.303 -7.929 23.653 1.00 86.75 85 ASN A N 1
ATOM 677 C CA . ASN A 1 85 ? 1.841 -8.321 22.327 1.00 86.75 85 ASN A CA 1
ATOM 678 C C . ASN A 1 85 ? 1.227 -7.136 21.547 1.00 86.75 85 ASN A C 1
ATOM 680 O O . ASN A 1 85 ? 1.535 -6.954 20.369 1.00 86.75 85 ASN A O 1
ATOM 684 N N . VAL A 1 86 ? 0.456 -6.272 22.216 1.00 91.06 86 VAL A N 1
ATOM 685 C CA . VAL A 1 86 ? -0.088 -5.031 21.629 1.00 91.06 86 VAL A CA 1
ATOM 686 C C . VAL A 1 86 ? 1.012 -4.038 21.225 1.00 91.06 86 VAL A C 1
ATOM 688 O O . VAL A 1 86 ? 0.913 -3.375 20.191 1.00 91.06 86 VAL A O 1
ATOM 691 N N . HIS A 1 87 ? 2.080 -3.939 22.018 1.00 93.12 87 HIS A N 1
ATOM 692 C CA . HIS A 1 87 ? 3.161 -2.978 21.797 1.00 93.12 87 HIS A CA 1
ATOM 693 C C . HIS A 1 87 ? 3.850 -3.138 20.433 1.00 93.12 87 HIS A C 1
ATOM 695 O O . HIS A 1 87 ? 4.184 -2.133 19.809 1.00 93.12 87 HIS A O 1
ATOM 701 N N . TYR A 1 88 ? 4.014 -4.369 19.934 1.00 92.62 88 TYR A N 1
ATOM 702 C CA . TYR A 1 88 ? 4.577 -4.609 18.599 1.00 92.62 88 TYR A CA 1
ATOM 703 C C . TYR A 1 88 ? 3.767 -3.891 17.509 1.00 92.62 88 TYR A C 1
ATOM 705 O O . TYR A 1 88 ? 4.301 -3.070 16.766 1.00 92.62 88 TYR A O 1
ATOM 713 N N . TRP A 1 89 ? 2.456 -4.133 17.475 1.00 93.94 89 TRP A N 1
ATOM 714 C CA . TRP A 1 89 ? 1.566 -3.566 16.466 1.00 93.94 89 TRP A CA 1
ATOM 715 C C . TRP A 1 89 ? 1.467 -2.041 16.552 1.00 93.94 89 TRP A C 1
ATOM 717 O O . TRP A 1 89 ? 1.474 -1.355 15.527 1.00 93.94 89 TRP A O 1
ATOM 727 N N . LYS A 1 90 ? 1.439 -1.501 17.777 1.00 94.69 90 LYS A N 1
ATOM 728 C CA . LYS A 1 90 ? 1.486 -0.051 18.009 1.00 94.69 90 LYS A CA 1
ATOM 729 C C . LYS A 1 90 ? 2.769 0.568 17.465 1.00 94.69 90 LYS A C 1
ATOM 731 O O . LYS A 1 90 ? 2.709 1.640 16.864 1.00 94.69 90 LYS A O 1
ATOM 736 N N . ASN A 1 91 ? 3.914 -0.080 17.662 1.00 95.00 91 ASN A N 1
ATOM 737 C CA . ASN A 1 91 ? 5.199 0.439 17.199 1.00 95.00 91 ASN A CA 1
ATOM 738 C C . ASN A 1 91 ? 5.309 0.416 15.676 1.00 95.00 91 ASN A C 1
ATOM 740 O O . ASN A 1 91 ? 5.731 1.415 15.100 1.00 95.00 91 ASN A O 1
ATOM 744 N N . GLU A 1 92 ? 4.859 -0.660 15.028 1.00 94.69 92 GLU A N 1
ATOM 745 C CA . GLU A 1 92 ? 4.802 -0.738 13.562 1.00 94.69 92 GLU A CA 1
ATOM 746 C C . GLU A 1 92 ? 3.964 0.400 12.969 1.00 94.69 92 GLU A C 1
ATOM 748 O O . GLU A 1 92 ? 4.372 1.050 12.005 1.00 94.69 92 GLU A O 1
ATOM 753 N N . LEU A 1 93 ? 2.804 0.688 13.570 1.00 95.69 93 LEU A N 1
ATOM 754 C CA . LEU A 1 93 ? 1.976 1.811 13.136 1.00 95.69 93 LEU A CA 1
ATOM 755 C C . LEU A 1 93 ? 2.598 3.165 13.456 1.00 95.69 93 LEU A C 1
ATOM 757 O O . LEU A 1 93 ? 2.533 4.056 12.615 1.00 95.69 93 LEU A O 1
ATOM 761 N N . THR A 1 94 ? 3.228 3.318 14.620 1.00 95.19 94 THR A N 1
ATOM 762 C CA . THR A 1 94 ? 3.912 4.562 15.003 1.00 95.19 94 THR A CA 1
ATOM 763 C C . THR A 1 94 ? 5.024 4.897 14.013 1.00 95.19 94 THR A C 1
ATOM 765 O O . THR A 1 94 ? 5.081 6.016 13.509 1.00 95.19 94 THR A O 1
ATOM 768 N N . GLU A 1 95 ? 5.870 3.924 13.673 1.00 93.88 95 GLU A N 1
ATOM 769 C CA . GLU A 1 95 ? 6.948 4.131 12.703 1.00 93.88 95 GLU A CA 1
ATOM 770 C C . GLU A 1 95 ? 6.398 4.366 11.289 1.00 93.88 95 GLU A C 1
ATOM 772 O O . GLU A 1 95 ? 6.910 5.206 10.549 1.00 93.88 95 GLU A O 1
ATOM 777 N N . PHE A 1 96 ? 5.302 3.695 10.922 1.00 92.75 96 PHE A N 1
ATOM 778 C CA . PHE A 1 96 ? 4.630 3.923 9.646 1.00 92.75 96 PHE A CA 1
ATOM 779 C C . PHE A 1 96 ? 4.087 5.357 9.508 1.00 92.75 96 PHE A C 1
ATOM 781 O O . PHE A 1 96 ? 4.338 6.014 8.487 1.00 92.75 96 PHE A O 1
ATOM 788 N N . VAL A 1 97 ? 3.361 5.857 10.516 1.00 92.12 97 VAL A N 1
ATOM 789 C CA . VAL A 1 97 ? 2.727 7.187 10.452 1.00 92.12 97 VAL A CA 1
ATOM 790 C C . VAL A 1 97 ? 3.720 8.333 10.628 1.00 92.12 97 VAL A C 1
ATOM 792 O O . VAL A 1 97 ? 3.469 9.422 10.124 1.00 92.12 97 VAL A O 1
ATOM 795 N N . LYS A 1 98 ? 4.888 8.087 11.229 1.00 90.50 98 LYS A N 1
ATOM 796 C CA . LYS A 1 98 ? 5.943 9.089 11.455 1.00 90.50 98 LYS A CA 1
ATOM 797 C C . LYS A 1 98 ? 6.345 9.862 10.196 1.00 90.50 98 LYS A C 1
ATOM 799 O O . LYS A 1 98 ? 6.627 11.051 10.262 1.00 90.50 98 LYS A O 1
ATOM 804 N N . SER A 1 99 ? 6.342 9.216 9.027 1.00 87.12 99 SER A N 1
ATOM 805 C CA . SER A 1 99 ? 6.662 9.879 7.748 1.00 87.12 99 SER A CA 1
ATOM 806 C C . SER A 1 99 ? 5.608 10.894 7.276 1.00 87.12 99 SER A C 1
ATOM 808 O O . SER A 1 99 ? 5.882 11.689 6.374 1.00 87.12 99 SER A O 1
ATOM 810 N N . TYR A 1 100 ? 4.417 10.874 7.875 1.00 87.06 100 TYR A N 1
ATOM 811 C CA . TYR A 1 100 ? 3.333 11.822 7.623 1.00 87.06 100 TYR A CA 1
ATOM 812 C C . TYR A 1 100 ? 3.383 13.028 8.571 1.00 87.06 100 TYR A C 1
ATOM 814 O O . TYR A 1 100 ? 2.738 14.040 8.294 1.00 87.06 100 TYR A O 1
ATOM 822 N N . ASP A 1 101 ? 4.199 12.974 9.627 1.00 84.62 101 ASP A N 1
ATOM 823 C CA . ASP A 1 101 ? 4.481 14.137 10.460 1.00 84.62 101 ASP A CA 1
ATOM 824 C C . ASP A 1 101 ? 5.442 15.076 9.738 1.00 84.62 101 ASP A C 1
ATOM 826 O O . ASP A 1 101 ? 6.521 14.683 9.288 1.00 84.62 101 ASP A O 1
ATOM 830 N N . LYS A 1 102 ? 5.064 16.353 9.661 1.00 78.75 102 LYS A N 1
ATOM 831 C CA . LYS A 1 102 ? 5.815 17.376 8.923 1.00 78.75 102 LYS A CA 1
ATOM 832 C C . LYS A 1 102 ? 7.279 17.470 9.369 1.00 78.75 102 LYS A C 1
ATOM 834 O O . LYS A 1 102 ? 8.161 17.566 8.526 1.00 78.75 102 LYS A O 1
ATOM 839 N N . GLU A 1 103 ? 7.524 17.393 10.675 1.00 82.69 103 GLU A N 1
ATOM 840 C CA . GLU A 1 103 ? 8.859 17.507 11.280 1.00 82.69 103 GLU A CA 1
ATOM 841 C C . GLU A 1 103 ? 9.763 16.303 10.980 1.00 82.69 103 GLU A C 1
ATOM 843 O O . GLU A 1 103 ? 10.982 16.442 10.905 1.00 82.69 103 GLU A O 1
ATOM 848 N N . ASN A 1 104 ? 9.168 15.126 10.778 1.00 82.31 104 ASN A N 1
ATOM 849 C CA . ASN A 1 104 ? 9.890 13.870 10.583 1.00 82.31 104 ASN A CA 1
ATOM 850 C C . ASN A 1 104 ? 9.963 13.447 9.107 1.00 82.31 104 ASN A C 1
ATOM 852 O O . ASN A 1 104 ? 10.603 12.443 8.786 1.00 82.31 104 ASN A O 1
ATOM 856 N N . ASN A 1 105 ? 9.313 14.178 8.195 1.00 84.19 105 ASN A N 1
ATOM 857 C CA . ASN A 1 105 ? 9.235 13.811 6.788 1.00 84.19 105 ASN A CA 1
ATOM 858 C C . ASN A 1 105 ? 10.492 14.265 6.012 1.00 84.19 105 ASN A C 1
ATOM 860 O O . ASN A 1 105 ? 10.654 15.458 5.736 1.00 84.19 105 ASN A O 1
ATOM 864 N N . PRO A 1 106 ? 11.353 13.343 5.534 1.00 84.06 106 PRO A N 1
ATOM 865 C CA . PRO A 1 106 ? 12.558 13.699 4.773 1.00 84.06 106 PRO A CA 1
ATOM 866 C C . PRO A 1 106 ? 12.245 14.356 3.416 1.00 84.06 106 PRO A C 1
ATOM 868 O O . PRO A 1 106 ? 13.126 14.925 2.767 1.00 84.06 106 PRO A O 1
ATOM 871 N N . HIS A 1 107 ? 10.993 14.271 2.968 1.00 84.75 107 HIS A N 1
ATOM 872 C CA . HIS A 1 107 ? 10.493 14.830 1.722 1.00 84.75 107 HIS A CA 1
ATOM 873 C C . HIS A 1 107 ? 9.519 15.990 1.946 1.00 84.75 107 HIS A C 1
ATOM 875 O O . HIS A 1 107 ? 8.774 16.307 1.023 1.00 84.75 107 HIS A O 1
ATOM 881 N N . GLU A 1 108 ? 9.546 16.657 3.107 1.00 85.38 108 GLU A N 1
ATOM 882 C CA . GLU A 1 108 ? 8.692 17.817 3.429 1.00 85.38 108 GLU A CA 1
ATOM 883 C C . GLU A 1 108 ? 8.650 18.854 2.290 1.00 85.38 108 GLU A C 1
ATOM 885 O O . GLU A 1 108 ? 7.593 19.361 1.928 1.00 85.38 108 GLU A O 1
ATOM 890 N N . LYS A 1 109 ? 9.791 19.106 1.634 1.00 87.19 109 LYS A N 1
ATOM 891 C CA . LYS A 1 109 ? 9.891 20.032 0.493 1.00 87.19 109 LYS A CA 1
ATOM 892 C C . LYS A 1 109 ? 9.026 19.642 -0.704 1.00 87.19 109 LYS A C 1
ATOM 894 O O . LYS A 1 109 ? 8.756 20.504 -1.532 1.00 87.19 109 LYS A O 1
ATOM 899 N N . ASN A 1 110 ? 8.632 18.379 -0.832 1.00 87.44 110 ASN A N 1
ATOM 900 C CA . ASN A 1 110 ? 7.770 17.870 -1.898 1.00 87.44 110 ASN A CA 1
ATOM 901 C C . ASN A 1 110 ? 6.313 17.724 -1.443 1.00 87.44 110 ASN A C 1
ATOM 903 O O . ASN A 1 110 ? 5.502 17.201 -2.197 1.00 87.44 110 ASN A O 1
ATOM 907 N N . VAL A 1 111 ? 5.978 18.168 -0.235 1.00 87.19 111 VAL A N 1
ATOM 908 C CA . VAL A 1 111 ? 4.621 18.136 0.303 1.00 87.19 111 VAL A CA 1
ATOM 909 C C . VAL A 1 111 ? 3.994 19.520 0.171 1.00 87.19 111 VAL A C 1
ATOM 911 O O . VAL A 1 111 ? 4.660 20.537 0.378 1.00 87.19 111 VAL A O 1
ATOM 914 N N . GLU A 1 112 ? 2.715 19.568 -0.178 1.00 87.81 112 GLU A N 1
ATOM 915 C CA . GLU A 1 112 ? 1.928 20.797 -0.192 1.00 87.81 112 GLU A CA 1
ATOM 916 C C . GLU A 1 112 ? 0.524 20.583 0.369 1.00 87.81 112 GLU A C 1
ATOM 918 O O . GLU A 1 112 ? 0.028 19.464 0.485 1.00 87.81 112 GLU A O 1
ATOM 923 N N . GLU A 1 113 ? -0.116 21.680 0.747 1.00 86.81 113 GLU A N 1
ATOM 924 C CA . GLU A 1 113 ? -1.487 21.673 1.233 1.00 86.81 113 GLU A CA 1
ATOM 925 C C . GLU A 1 113 ? -2.443 21.639 0.045 1.00 86.81 113 GLU A C 1
ATOM 927 O O . GLU A 1 113 ? -2.590 22.634 -0.662 1.00 86.81 113 GLU A O 1
ATOM 932 N N . CYS A 1 114 ? -3.089 20.496 -0.168 1.00 80.88 114 CYS A N 1
ATOM 933 C CA . CYS A 1 114 ? -4.108 20.373 -1.199 1.00 80.88 114 CYS A CA 1
ATOM 934 C C . CYS A 1 114 ? -5.438 20.925 -0.691 1.00 80.88 114 CYS A C 1
ATOM 936 O O . CYS A 1 114 ? -5.906 20.584 0.399 1.00 80.88 114 CYS A O 1
ATOM 938 N N . THR A 1 115 ? -6.050 21.778 -1.499 1.00 72.00 115 THR A N 1
ATOM 939 C CA . THR A 1 115 ? -7.464 22.129 -1.389 1.00 72.00 115 THR A CA 1
ATOM 940 C C . THR A 1 115 ? -8.304 20.921 -1.803 1.00 72.00 115 THR A C 1
ATOM 942 O O . THR A 1 115 ? -7.861 20.090 -2.597 1.00 72.00 115 THR A O 1
ATOM 945 N N . ASN A 1 116 ? -9.503 20.795 -1.228 1.00 67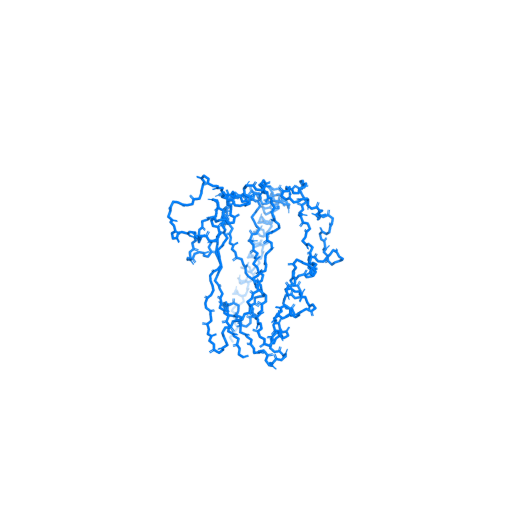.62 116 ASN A N 1
ATOM 946 C CA . ASN A 1 116 ? -10.373 19.639 -1.438 1.00 67.62 116 ASN A CA 1
ATOM 947 C C . ASN A 1 116 ? -10.517 19.335 -2.939 1.00 67.62 116 ASN A C 1
ATOM 949 O O . ASN A 1 116 ? -11.062 20.146 -3.686 1.00 67.62 116 ASN A O 1
ATOM 953 N N . TYR A 1 117 ? -10.015 18.163 -3.343 1.00 68.62 117 TYR A N 1
ATOM 954 C CA . TYR A 1 117 ? -10.144 17.592 -4.686 1.00 68.62 117 TYR A CA 1
ATOM 955 C C . TYR A 1 117 ? -9.346 18.293 -5.799 1.00 68.62 117 TYR A C 1
ATOM 957 O O . TYR A 1 117 ? -9.582 18.037 -6.976 1.00 68.62 117 TYR A O 1
ATOM 965 N N . GLN A 1 118 ? -8.354 19.127 -5.481 1.00 73.69 118 GLN A N 1
ATOM 966 C CA . GLN A 1 118 ? -7.404 19.597 -6.495 1.00 73.69 118 GLN A CA 1
ATOM 967 C C . GLN A 1 118 ? -6.139 18.731 -6.496 1.00 73.69 118 GLN A C 1
ATOM 969 O O . GLN A 1 118 ? -5.614 18.410 -5.426 1.00 73.69 118 GLN A O 1
ATOM 974 N N . PRO A 1 119 ? -5.639 18.325 -7.679 1.00 77.19 119 PRO A N 1
ATOM 975 C CA . PRO A 1 119 ? -4.373 17.618 -7.754 1.00 77.19 119 PRO A CA 1
ATOM 976 C C . PRO A 1 119 ? -3.234 18.545 -7.310 1.00 77.19 119 PRO A C 1
ATOM 978 O O . PRO A 1 119 ? -3.298 19.753 -7.558 1.00 77.19 119 PRO A O 1
ATOM 981 N N . PRO A 1 120 ? -2.183 17.993 -6.685 1.00 84.75 120 PRO A N 1
ATOM 982 C CA . PRO A 1 120 ? -1.042 18.791 -6.287 1.00 84.75 120 PRO A CA 1
ATOM 983 C C . PRO A 1 120 ? -0.267 19.320 -7.502 1.00 84.75 120 PRO A C 1
ATOM 985 O O . PRO A 1 120 ? -0.326 18.758 -8.601 1.00 84.75 120 PRO A O 1
ATOM 988 N N . SER A 1 121 ? 0.517 20.372 -7.281 1.00 87.69 121 SER A N 1
ATOM 989 C CA . SER A 1 121 ? 1.477 20.921 -8.236 1.00 87.69 121 SER A CA 1
ATOM 990 C C . SER A 1 121 ? 2.445 19.846 -8.737 1.00 87.69 121 SER A C 1
ATOM 992 O O . SER A 1 121 ? 2.749 18.868 -8.048 1.00 87.69 121 SER A O 1
ATOM 994 N N . GLU A 1 122 ? 2.993 20.038 -9.938 1.00 85.31 122 GLU A N 1
ATOM 995 C CA . GLU A 1 122 ? 3.908 19.068 -10.540 1.00 85.31 122 GLU A CA 1
ATOM 996 C C . GLU A 1 122 ? 5.105 18.761 -9.616 1.00 85.31 122 GLU A C 1
ATOM 998 O O . GLU A 1 122 ? 5.811 19.651 -9.138 1.00 85.31 122 GLU A O 1
ATOM 1003 N N . GLY A 1 123 ? 5.327 17.472 -9.341 1.00 82.25 123 GLY A N 1
ATOM 1004 C CA . GLY A 1 123 ? 6.392 17.003 -8.449 1.00 82.25 123 GLY A CA 1
ATOM 1005 C C . GLY A 1 123 ? 6.093 17.130 -6.950 1.00 82.25 123 GLY A C 1
ATOM 1006 O O . GLY A 1 123 ? 6.953 16.769 -6.140 1.00 82.25 123 GLY A O 1
ATOM 1007 N N . LYS A 1 124 ? 4.899 17.601 -6.572 1.00 85.88 124 LYS A N 1
ATOM 1008 C CA . LYS A 1 124 ? 4.430 17.691 -5.186 1.00 85.88 124 LYS A CA 1
ATOM 1009 C C . LYS A 1 124 ? 3.411 16.599 -4.863 1.00 85.88 124 LYS A C 1
ATOM 1011 O O . LYS A 1 124 ? 2.855 15.953 -5.749 1.00 85.88 124 LYS A O 1
ATOM 1016 N N . VAL A 1 125 ? 3.187 16.371 -3.573 1.00 84.69 125 VAL A N 1
ATOM 1017 C CA . VAL A 1 125 ? 2.163 15.463 -3.046 1.00 84.69 125 VAL A CA 1
ATOM 1018 C C . VAL A 1 125 ? 1.335 16.163 -1.977 1.00 84.69 125 VAL A C 1
ATOM 1020 O O . VAL A 1 125 ? 1.850 16.995 -1.232 1.00 84.69 125 VAL A O 1
ATOM 1023 N N . CYS A 1 126 ? 0.060 15.794 -1.876 1.00 85.38 126 CYS A N 1
ATOM 1024 C CA . CYS A 1 126 ? -0.822 16.327 -0.847 1.00 85.38 126 CYS A CA 1
ATOM 1025 C C . CYS A 1 126 ? -0.371 15.923 0.554 1.00 85.38 126 CYS A C 1
ATOM 1027 O O . CYS A 1 126 ? -0.085 14.750 0.816 1.00 85.38 126 CYS A O 1
ATOM 1029 N N . ASN A 1 127 ? -0.366 16.895 1.461 1.00 86.00 127 ASN A N 1
ATOM 1030 C CA . ASN A 1 127 ? -0.148 16.661 2.875 1.00 86.00 127 ASN A CA 1
ATOM 1031 C C . ASN A 1 127 ? -1.299 15.842 3.467 1.00 86.00 127 ASN A C 1
ATOM 1033 O O . ASN A 1 127 ? -2.472 16.121 3.215 1.00 86.00 127 ASN A O 1
ATOM 1037 N N . VAL A 1 128 ? -0.964 14.862 4.303 1.00 86.62 128 VAL A N 1
ATOM 1038 C CA . VAL A 1 128 ? -1.949 14.053 5.021 1.00 86.62 128 VAL A CA 1
ATOM 1039 C C . VAL A 1 128 ? -1.914 14.466 6.478 1.00 86.62 128 VAL A C 1
ATOM 1041 O O . VAL A 1 128 ? -1.057 14.041 7.245 1.00 86.62 128 VAL A O 1
ATOM 1044 N N . LYS A 1 129 ? -2.849 15.330 6.863 1.00 85.38 129 LYS A N 1
ATOM 1045 C CA . LYS A 1 129 ? -2.906 15.870 8.222 1.00 85.38 129 LYS A CA 1
ATOM 1046 C C . LYS A 1 129 ? -3.382 14.803 9.206 1.00 85.38 129 LYS A C 1
ATOM 1048 O O . LYS A 1 129 ? -4.591 14.603 9.324 1.00 85.38 129 LYS A O 1
ATOM 1053 N N . MET A 1 130 ? -2.452 14.186 9.939 1.00 87.75 130 MET A N 1
ATOM 1054 C CA . MET A 1 130 ? -2.703 13.237 11.040 1.00 87.75 130 MET A CA 1
ATOM 1055 C C . MET A 1 130 ? -3.304 13.940 12.275 1.00 87.75 130 MET A C 1
ATOM 1057 O O . MET A 1 130 ? -2.726 13.977 13.353 1.00 87.75 130 MET A O 1
ATOM 1061 N N . THR A 1 131 ? -4.460 14.584 12.108 1.00 88.06 131 THR A N 1
ATOM 1062 C CA . THR A 1 131 ? -5.134 15.348 13.169 1.00 88.06 131 THR A CA 1
ATOM 1063 C C . THR A 1 131 ? -6.242 14.538 13.826 1.00 88.06 131 THR A C 1
ATOM 1065 O O . THR A 1 131 ? -6.923 13.744 13.175 1.00 88.06 131 THR A O 1
ATOM 1068 N N . LYS A 1 132 ? -6.490 14.806 15.114 1.00 90.50 132 LYS A N 1
ATOM 1069 C CA . LYS A 1 132 ? -7.530 14.137 15.912 1.00 90.50 132 LYS A CA 1
ATOM 1070 C C . LYS A 1 132 ? -8.930 14.219 15.300 1.00 90.50 132 LYS A C 1
ATOM 1072 O O . LYS A 1 132 ? -9.683 13.263 15.401 1.00 90.50 132 LYS A O 1
ATOM 1077 N N . ASN A 1 133 ? -9.267 15.322 14.633 1.00 88.88 133 ASN A N 1
ATOM 1078 C CA . ASN A 1 133 ? -10.598 15.517 14.051 1.00 88.88 133 ASN A CA 1
ATOM 1079 C C . ASN A 1 133 ? -10.892 14.582 12.869 1.00 88.88 133 ASN A C 1
ATOM 1081 O O . ASN A 1 133 ? -12.057 14.355 12.568 1.00 88.88 133 AS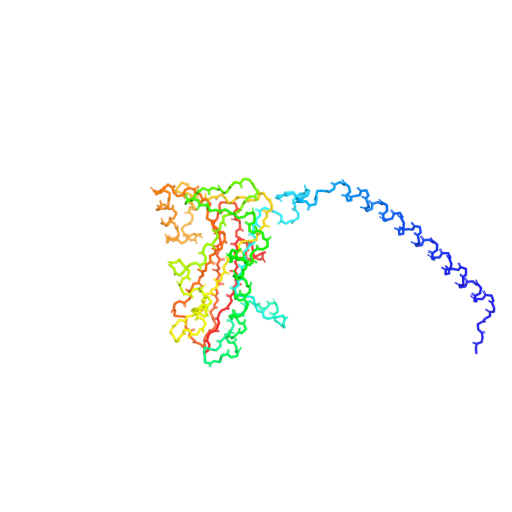N A O 1
ATOM 1085 N N . ILE A 1 134 ? -9.854 14.085 12.190 1.00 87.69 134 ILE A N 1
ATOM 1086 C CA . ILE A 1 134 ? -9.990 13.255 10.985 1.00 87.69 134 ILE A CA 1
ATOM 1087 C C . ILE A 1 134 ? -9.630 11.801 11.291 1.00 87.69 134 ILE A C 1
ATOM 1089 O O . ILE A 1 134 ? -10.297 10.889 10.819 1.00 87.69 134 ILE A O 1
ATOM 1093 N N . TRP A 1 135 ? -8.577 11.585 12.080 1.00 91.75 135 TRP A N 1
ATOM 1094 C CA . TRP A 1 135 ? -7.961 10.269 12.236 1.00 91.75 135 TRP A CA 1
ATOM 1095 C C . TRP A 1 135 ? -8.253 9.594 13.568 1.00 91.75 135 TRP A C 1
ATOM 1097 O O . TRP A 1 135 ? -7.782 8.486 13.762 1.00 91.75 135 TRP A O 1
ATOM 1107 N N . HIS A 1 136 ? -8.987 10.198 14.504 1.00 91.50 136 HIS A N 1
ATOM 1108 C CA . HIS A 1 136 ? -9.358 9.494 15.736 1.00 91.50 136 HIS A CA 1
ATOM 1109 C C . HIS A 1 136 ? -10.322 8.328 15.426 1.00 91.50 136 HIS A C 1
ATOM 1111 O O . HIS A 1 136 ? -11.290 8.554 14.700 1.00 91.50 136 HIS A O 1
ATOM 1117 N N . PRO A 1 137 ? -10.101 7.104 15.959 1.00 93.25 137 PRO A N 1
ATOM 1118 C CA . PRO A 1 137 ? -9.111 6.697 16.974 1.00 93.25 137 PRO A CA 1
ATOM 1119 C C . PRO A 1 137 ? -7.788 6.113 16.434 1.00 93.25 137 PRO A C 1
ATOM 1121 O O . PRO A 1 137 ? -6.977 5.583 17.188 1.00 93.25 137 PRO A O 1
ATOM 1124 N N . CYS A 1 138 ? -7.516 6.238 15.143 1.00 94.69 138 CYS A N 1
ATOM 1125 C CA . CYS A 1 138 ? -6.330 5.743 14.441 1.00 94.69 138 CYS A CA 1
ATOM 1126 C C . CYS A 1 138 ? -5.074 6.611 14.613 1.00 94.69 138 CYS A C 1
ATOM 1128 O O . CYS A 1 138 ? -4.311 6.806 13.669 1.00 94.69 138 CYS A O 1
ATOM 1130 N N . LEU A 1 139 ? -4.840 7.115 15.824 1.00 94.25 139 LEU A N 1
ATOM 1131 C CA . LEU A 1 139 ? -3.660 7.902 16.172 1.00 94.25 139 LEU A CA 1
ATOM 1132 C C . LEU A 1 139 ? -2.866 7.249 17.305 1.00 94.25 139 LEU A C 1
ATOM 1134 O O . LEU A 1 139 ? -3.409 6.465 18.093 1.00 94.25 139 LEU A O 1
ATOM 1138 N N . ALA A 1 140 ? -1.588 7.617 17.411 1.00 92.81 140 ALA A N 1
ATOM 1139 C CA . ALA A 1 140 ? -0.675 7.078 18.413 1.00 92.81 140 ALA A CA 1
ATOM 1140 C C . ALA A 1 140 ? -1.168 7.334 19.847 1.00 92.81 140 ALA A C 1
ATOM 1142 O O . ALA A 1 140 ? -1.062 6.449 20.698 1.00 92.81 140 ALA A O 1
ATOM 1143 N N . GLU A 1 141 ? -1.791 8.489 20.112 1.00 92.06 141 GLU A N 1
ATOM 1144 C CA . GLU A 1 141 ? -2.325 8.837 21.438 1.00 92.06 141 GLU A CA 1
ATOM 1145 C C . GLU A 1 141 ? -3.500 7.944 21.856 1.00 92.06 141 GLU A C 1
ATOM 1147 O O . GLU A 1 141 ? -3.768 7.791 23.044 1.00 92.06 141 GLU A O 1
ATOM 1152 N N . SER A 1 142 ? -4.215 7.366 20.887 1.00 92.12 142 SER A N 1
ATOM 1153 C CA . SER A 1 142 ? -5.326 6.426 21.109 1.00 92.12 142 SER A CA 1
ATOM 1154 C C . SER A 1 142 ? -4.883 4.969 20.929 1.00 92.12 142 SER A C 1
ATOM 1156 O O . SER A 1 142 ? -5.716 4.083 20.741 1.00 92.12 142 SER A O 1
ATOM 1158 N N . SER A 1 143 ? -3.570 4.712 20.938 1.00 92.94 143 SER A N 1
ATOM 1159 C CA . SER A 1 143 ? -2.986 3.384 20.731 1.00 92.94 143 SER A CA 1
ATOM 1160 C C . SER A 1 143 ? -3.450 2.703 19.436 1.00 92.94 143 SER A C 1
ATOM 1162 O O . SER A 1 143 ? -3.478 1.475 19.367 1.00 92.94 143 SER A O 1
ATOM 1164 N N . PHE A 1 144 ? -3.841 3.490 18.425 1.00 95.12 144 PHE A N 1
ATOM 1165 C CA . PHE A 1 144 ? -4.463 3.018 17.184 1.00 95.12 144 PHE A CA 1
ATOM 1166 C C . PHE A 1 144 ? -5.624 2.029 17.411 1.00 95.12 144 PHE A C 1
ATOM 1168 O O . PHE A 1 144 ? -5.808 1.112 16.615 1.00 95.12 144 PHE A O 1
ATOM 1175 N N . GLY A 1 145 ? -6.359 2.150 18.521 1.00 93.12 145 GLY A N 1
ATOM 1176 C CA . GLY A 1 145 ? -7.468 1.256 18.877 1.00 93.12 145 GLY A CA 1
ATOM 1177 C C . GLY A 1 145 ? -7.072 -0.111 19.460 1.00 93.12 145 GLY A C 1
ATOM 1178 O O . GLY A 1 145 ? -7.934 -0.824 19.963 1.00 93.12 145 GLY A O 1
ATOM 1179 N N . PHE A 1 146 ? -5.785 -0.488 19.490 1.00 92.38 146 PHE A N 1
ATOM 1180 C CA . PHE A 1 146 ? -5.368 -1.809 20.004 1.00 92.38 146 PHE A CA 1
ATOM 1181 C C . PHE A 1 146 ? -5.639 -2.013 21.502 1.00 92.38 146 PHE A C 1
ATOM 1183 O O . PHE A 1 146 ? -5.790 -3.144 21.957 1.00 92.38 146 PHE A O 1
ATOM 1190 N N . GLU A 1 147 ? -5.679 -0.929 22.276 1.00 89.69 147 GLU A N 1
ATOM 1191 C CA . GLU A 1 147 ? -5.923 -0.964 23.725 1.00 89.69 147 GLU A CA 1
ATOM 1192 C C . GLU A 1 147 ? -7.388 -0.682 24.090 1.00 89.69 147 GLU A C 1
ATOM 1194 O O . GLU A 1 147 ? -7.715 -0.607 25.273 1.00 89.69 147 GLU A O 1
ATOM 1199 N N . ASP A 1 148 ? -8.276 -0.523 23.104 1.00 85.56 148 ASP A N 1
ATOM 1200 C CA . ASP A 1 148 ? -9.696 -0.319 23.374 1.00 85.56 148 ASP A CA 1
ATOM 1201 C C . ASP A 1 148 ? -10.338 -1.628 23.874 1.00 85.56 148 ASP A C 1
ATOM 1203 O O . ASP A 1 148 ? -10.321 -2.668 23.212 1.00 85.56 148 ASP A O 1
ATOM 1207 N N . GLU A 1 149 ? -10.911 -1.589 25.079 1.00 78.94 149 GLU A N 1
ATOM 1208 C CA . GLU A 1 149 ? -11.563 -2.744 25.698 1.00 78.94 149 GLU A CA 1
ATOM 1209 C C . GLU A 1 149 ? -12.835 -3.186 24.971 1.00 78.94 149 GLU A C 1
ATOM 1211 O O . GLU A 1 149 ? -13.221 -4.351 25.103 1.00 78.94 149 GLU A O 1
ATOM 1216 N N . LYS A 1 150 ? -13.493 -2.293 24.228 1.00 78.31 150 LYS A N 1
ATOM 1217 C CA . LYS A 1 150 ? -14.700 -2.597 23.441 1.00 78.31 150 LYS A CA 1
ATOM 1218 C C . LYS A 1 150 ? -14.438 -2.533 21.938 1.00 78.31 150 LYS A C 1
ATOM 1220 O O . LYS A 1 150 ? -15.160 -3.182 21.185 1.00 78.31 150 LYS A O 1
ATOM 1225 N N . GLY A 1 151 ? -13.415 -1.781 21.550 1.00 82.31 151 GLY A N 1
ATOM 1226 C CA . GLY A 1 151 ? -12.972 -1.579 20.183 1.00 82.31 151 GLY A CA 1
ATOM 1227 C C . GLY A 1 151 ? -11.971 -2.601 19.665 1.00 82.31 151 GLY A C 1
ATOM 1228 O O . GLY A 1 151 ? -11.665 -3.627 20.280 1.00 82.31 151 GLY A O 1
ATOM 1229 N N . GLY A 1 152 ? -11.497 -2.298 18.468 1.00 89.50 152 GLY A N 1
ATOM 1230 C CA . GLY A 1 152 ? -10.521 -3.050 17.706 1.00 89.50 152 GLY A CA 1
ATOM 1231 C C . GLY A 1 152 ? -9.494 -2.118 17.072 1.00 89.50 152 GLY A C 1
ATOM 1232 O O . GLY A 1 152 ? -9.563 -0.897 17.215 1.00 89.50 152 GLY A O 1
ATOM 1233 N N . PRO A 1 153 ? -8.512 -2.677 16.358 1.00 95.50 153 PRO A N 1
ATOM 1234 C CA . PRO A 1 153 ? -7.399 -1.893 15.868 1.00 95.50 153 PRO A CA 1
ATOM 1235 C C . PRO A 1 153 ? -7.799 -1.048 14.658 1.00 95.50 153 PRO A C 1
ATOM 1237 O O . PRO A 1 153 ? -8.768 -1.333 13.949 1.00 95.50 153 PRO A O 1
ATOM 1240 N N . CYS A 1 154 ? -6.989 -0.038 14.375 1.00 96.31 154 CYS A N 1
ATOM 1241 C CA . CYS A 1 154 ? -6.977 0.649 13.097 1.00 96.31 154 CYS A CA 1
ATOM 1242 C C . CYS A 1 154 ? -5.979 -0.004 12.148 1.00 96.31 154 CYS A C 1
ATOM 1244 O O . CYS A 1 154 ? -4.794 -0.120 12.462 1.00 96.31 154 CYS A O 1
ATOM 1246 N N . ILE A 1 155 ? -6.453 -0.372 10.961 1.00 96.69 155 ILE A N 1
ATOM 1247 C CA . ILE A 1 155 ? -5.637 -0.944 9.891 1.00 96.69 155 ILE A CA 1
ATOM 1248 C C . ILE A 1 155 ? -5.557 0.064 8.752 1.00 96.69 155 ILE A C 1
ATOM 1250 O O . ILE A 1 155 ? -6.575 0.468 8.191 1.00 96.69 155 ILE A O 1
ATOM 1254 N N . PHE A 1 156 ? -4.346 0.482 8.402 1.00 95.88 156 PHE A N 1
ATOM 1255 C CA . PHE A 1 156 ? -4.135 1.428 7.314 1.00 95.88 156 PHE A CA 1
ATOM 1256 C C . PHE A 1 156 ? -4.044 0.693 5.987 1.00 95.88 156 PHE A C 1
ATOM 1258 O O . PHE A 1 156 ? -3.336 -0.305 5.876 1.00 95.88 156 PHE A O 1
ATOM 1265 N N . LEU A 1 157 ? -4.712 1.217 4.967 1.00 94.06 157 LEU A N 1
ATOM 1266 C CA . LEU A 1 157 ? -4.633 0.718 3.602 1.00 94.06 157 LEU A CA 1
ATOM 1267 C C . LEU A 1 157 ? -3.873 1.725 2.742 1.00 94.06 157 LEU A C 1
ATOM 1269 O O . LEU A 1 157 ? -4.072 2.938 2.852 1.00 94.06 157 LEU A O 1
ATOM 1273 N N . LYS A 1 158 ? -2.983 1.210 1.894 1.00 90.19 158 LYS A N 1
ATOM 1274 C CA . LYS A 1 158 ? -2.102 2.015 1.047 1.00 90.19 158 LYS A CA 1
ATOM 1275 C C . LYS A 1 158 ? -1.970 1.388 -0.331 1.00 90.19 158 LYS A C 1
ATOM 1277 O O . LYS A 1 158 ? -1.566 0.233 -0.454 1.00 90.19 158 LYS A O 1
ATOM 1282 N N . LEU A 1 159 ? -2.266 2.166 -1.368 1.00 88.50 159 LEU A N 1
ATOM 1283 C CA . LEU A 1 159 ? -2.034 1.759 -2.753 1.00 88.50 159 LEU A CA 1
ATOM 1284 C C . LEU A 1 159 ? -0.538 1.750 -3.088 1.00 88.50 159 LEU A C 1
ATOM 1286 O O . LEU A 1 159 ? 0.218 2.646 -2.690 1.00 88.50 159 LEU A O 1
ATOM 1290 N N . ASN A 1 160 ? -0.115 0.752 -3.861 1.00 87.81 160 ASN A N 1
ATOM 1291 C CA . ASN A 1 160 ? 1.247 0.684 -4.374 1.00 87.81 160 ASN A CA 1
ATOM 1292 C C . ASN A 1 160 ? 1.483 1.813 -5.384 1.00 87.81 160 ASN A C 1
ATOM 1294 O O . ASN A 1 160 ? 0.698 2.029 -6.305 1.00 87.81 160 ASN A O 1
ATOM 1298 N N . LYS A 1 161 ? 2.602 2.524 -5.230 1.00 85.62 161 LYS A N 1
ATOM 1299 C CA . LYS A 1 161 ? 2.954 3.643 -6.106 1.00 85.62 161 LYS A CA 1
ATOM 1300 C C . LYS A 1 161 ? 3.442 3.131 -7.464 1.00 85.62 161 LYS A C 1
ATOM 1302 O O . LYS A 1 161 ? 4.509 2.527 -7.540 1.00 85.62 161 LYS A O 1
ATOM 1307 N N . ILE A 1 162 ? 2.712 3.460 -8.528 1.00 87.38 162 ILE A N 1
ATOM 1308 C CA . ILE A 1 162 ? 3.136 3.273 -9.922 1.00 87.38 162 ILE A CA 1
ATOM 1309 C C . ILE A 1 162 ? 3.440 4.652 -10.526 1.00 87.38 162 ILE A C 1
ATOM 1311 O O . ILE A 1 162 ? 2.684 5.605 -10.346 1.00 87.38 162 ILE A O 1
ATOM 1315 N N . TYR A 1 163 ? 4.581 4.788 -11.208 1.00 85.50 163 TYR A N 1
ATOM 1316 C CA . TYR A 1 163 ? 4.992 6.062 -11.809 1.00 85.50 163 TYR A CA 1
ATOM 1317 C C . TYR A 1 163 ? 4.035 6.458 -12.945 1.00 85.50 163 TYR A C 1
ATOM 1319 O O . TYR A 1 163 ? 3.750 5.630 -13.807 1.00 85.50 163 TYR A O 1
ATOM 1327 N N . ASN A 1 164 ? 3.582 7.719 -12.959 1.00 86.06 164 ASN A N 1
ATOM 1328 C CA . ASN A 1 164 ? 2.601 8.264 -13.912 1.00 86.06 164 ASN A CA 1
ATOM 1329 C C . ASN A 1 164 ? 1.244 7.541 -13.946 1.00 86.06 164 ASN A C 1
ATOM 1331 O O . ASN A 1 164 ? 0.487 7.694 -14.902 1.00 86.06 164 ASN A O 1
ATOM 1335 N N . TRP A 1 165 ? 0.919 6.769 -12.912 1.00 88.38 165 TRP A N 1
ATOM 1336 C CA . TRP A 1 165 ? -0.412 6.202 -12.766 1.00 88.38 165 TRP A CA 1
ATOM 1337 C C . TRP A 1 165 ? -1.327 7.190 -12.042 1.00 88.38 165 TRP A C 1
ATOM 1339 O O . TRP A 1 165 ? -0.958 7.718 -10.992 1.00 88.38 165 TRP A O 1
ATOM 1349 N N . ASN A 1 166 ? -2.516 7.416 -12.596 1.00 85.81 166 ASN A N 1
ATOM 1350 C CA . ASN A 1 166 ? -3.562 8.234 -11.994 1.00 85.81 166 ASN A CA 1
ATOM 1351 C C . ASN A 1 166 ? -4.876 7.437 -11.993 1.00 85.81 166 ASN A C 1
ATOM 1353 O O . ASN A 1 166 ? -5.209 6.857 -13.030 1.00 85.81 166 ASN A O 1
ATOM 1357 N N . PRO A 1 167 ? -5.619 7.380 -10.876 1.00 87.69 167 PRO A N 1
ATOM 1358 C CA . PRO A 1 167 ? -6.888 6.662 -10.828 1.00 87.69 167 PRO A CA 1
ATOM 1359 C C . PRO A 1 167 ? -7.921 7.283 -11.773 1.00 87.69 167 PRO A C 1
ATOM 1361 O O . PRO A 1 167 ? -8.085 8.500 -11.844 1.00 87.69 167 PRO A O 1
ATOM 1364 N N . GLU A 1 168 ? -8.655 6.424 -12.469 1.00 89.94 168 GLU A N 1
ATOM 1365 C CA . GLU A 1 168 ? -9.830 6.804 -13.246 1.00 89.94 168 GLU A CA 1
ATOM 1366 C C . GLU A 1 168 ? -11.086 6.565 -12.410 1.00 89.94 168 GLU A C 1
ATOM 1368 O O . GLU A 1 168 ? -11.582 5.444 -12.334 1.00 89.94 168 GLU A O 1
ATOM 1373 N N . TYR A 1 169 ? -11.600 7.597 -11.747 1.00 87.81 169 TYR A N 1
ATOM 1374 C CA . TYR A 1 169 ? -12.732 7.446 -10.831 1.00 87.81 169 TYR A CA 1
ATOM 1375 C C . TYR A 1 169 ? -14.023 7.010 -11.542 1.00 87.81 169 TYR A C 1
ATOM 1377 O O . TYR A 1 169 ? -14.220 7.242 -12.743 1.00 87.81 169 TYR A O 1
ATOM 1385 N N . TYR A 1 170 ? -14.895 6.360 -10.772 1.00 90.12 170 TYR A N 1
ATOM 1386 C CA . TYR A 1 170 ? -16.272 6.088 -11.164 1.00 90.12 170 TYR A CA 1
ATOM 1387 C C . TYR A 1 170 ? -17.131 7.342 -10.981 1.00 90.12 170 TYR A C 1
ATOM 1389 O O . TYR A 1 170 ? -16.872 8.160 -10.105 1.00 90.12 170 TYR A O 1
ATOM 1397 N N . ASN A 1 171 ? -18.174 7.448 -11.793 1.00 89.75 171 ASN A N 1
ATOM 1398 C CA . ASN A 1 171 ? -19.238 8.444 -11.701 1.00 89.75 171 ASN A CA 1
ATOM 1399 C C . ASN A 1 171 ? -20.591 7.751 -11.933 1.00 89.75 171 ASN A C 1
ATOM 1401 O O . ASN A 1 171 ? -20.611 6.572 -12.304 1.00 89.75 171 ASN A O 1
ATOM 1405 N N . SER A 1 172 ? -21.706 8.464 -11.778 1.00 89.19 172 SER A N 1
ATOM 1406 C CA . SER A 1 172 ? -23.068 7.935 -11.966 1.00 89.19 172 SER A CA 1
ATOM 1407 C C . SER A 1 172 ? -23.261 7.173 -13.283 1.00 89.19 172 SER A C 1
ATOM 1409 O O . SER A 1 172 ? -23.973 6.170 -13.315 1.00 89.19 172 SER A O 1
ATOM 1411 N N . THR A 1 173 ? -22.589 7.594 -14.359 1.00 91.31 173 THR A N 1
ATOM 1412 C CA . THR A 1 173 ? -22.694 6.969 -15.692 1.00 91.31 173 THR A CA 1
ATOM 1413 C C . THR A 1 173 ? -21.792 5.754 -15.911 1.00 91.31 173 THR A C 1
ATOM 1415 O O . THR A 1 173 ? -22.028 4.980 -16.836 1.00 91.31 173 THR A O 1
ATOM 1418 N N . SER A 1 174 ? -20.751 5.582 -15.096 1.00 91.88 174 SER A N 1
ATOM 1419 C CA . SER A 1 174 ? -19.713 4.561 -15.294 1.00 91.88 174 SER A CA 1
ATOM 1420 C C . SER A 1 174 ? -19.703 3.477 -14.222 1.00 91.88 174 SER A C 1
ATOM 1422 O O . SER A 1 174 ? -18.838 2.599 -14.255 1.00 91.88 174 SER A O 1
ATOM 1424 N N . LEU A 1 175 ? -20.660 3.511 -13.289 1.00 91.81 175 LEU A N 1
ATOM 1425 C CA . LEU A 1 175 ? -20.852 2.452 -12.304 1.00 91.81 175 LEU A CA 1
ATOM 1426 C C . LEU A 1 175 ? -21.008 1.081 -12.990 1.00 91.81 175 LEU A C 1
ATOM 1428 O O . LEU A 1 175 ? -21.644 0.983 -14.044 1.00 91.81 175 LEU A O 1
ATOM 1432 N N . PRO A 1 176 ? -20.472 -0.001 -12.392 1.00 90.69 176 PRO A N 1
ATOM 1433 C CA . PRO A 1 176 ? -20.665 -1.348 -12.915 1.00 90.69 176 PRO A CA 1
ATOM 1434 C C . PRO A 1 176 ? -22.154 -1.679 -13.090 1.00 90.69 176 PRO A C 1
ATOM 1436 O O . PRO A 1 176 ? -22.976 -1.334 -12.243 1.00 90.69 176 PRO A O 1
ATOM 1439 N N . GLN A 1 177 ? -22.522 -2.377 -14.166 1.00 87.69 177 GLN A N 1
ATOM 1440 C CA . GLN A 1 177 ? -23.921 -2.780 -14.372 1.00 87.69 177 GLN A CA 1
ATOM 1441 C C . GLN A 1 177 ? -24.352 -3.883 -13.401 1.00 87.69 177 GLN A C 1
ATOM 1443 O O . GLN A 1 177 ? -25.498 -3.893 -12.965 1.00 87.69 177 GLN A O 1
ATOM 1448 N N . ASP A 1 178 ? -23.432 -4.782 -13.037 1.00 88.00 178 ASP A N 1
ATOM 1449 C CA . ASP A 1 178 ? -23.683 -5.834 -12.054 1.00 88.00 178 ASP A CA 1
ATOM 1450 C C . ASP A 1 178 ? -23.815 -5.233 -10.636 1.00 88.00 178 ASP A C 1
ATOM 1452 O O . ASP A 1 178 ? -22.850 -4.643 -10.123 1.00 88.00 178 ASP A O 1
ATOM 1456 N N . PRO A 1 179 ? -24.978 -5.374 -9.971 1.00 81.38 179 PRO A N 1
ATOM 1457 C CA . PRO A 1 179 ? -25.178 -4.922 -8.594 1.00 81.38 179 PRO A CA 1
ATOM 1458 C C . PRO A 1 179 ? -24.267 -5.636 -7.591 1.00 81.38 179 PRO A C 1
ATOM 1460 O O . PRO A 1 179 ? -23.910 -5.057 -6.572 1.00 81.38 179 PRO A O 1
ATOM 1463 N N . ASN A 1 180 ? -23.839 -6.868 -7.882 1.00 86.38 180 ASN A N 1
ATOM 1464 C CA . ASN A 1 180 ? -22.988 -7.639 -6.973 1.00 86.38 180 ASN A CA 1
ATOM 1465 C C . ASN A 1 180 ? -21.502 -7.290 -7.100 1.00 86.38 180 ASN A C 1
ATOM 1467 O O . ASN A 1 180 ? -20.712 -7.657 -6.228 1.00 86.38 180 ASN A O 1
ATOM 1471 N N . ALA A 1 181 ? -21.106 -6.580 -8.161 1.00 87.31 181 ALA A N 1
ATOM 1472 C CA . ALA A 1 181 ? -19.721 -6.166 -8.337 1.00 87.31 181 ALA A CA 1
ATOM 1473 C C . ALA A 1 181 ? -19.316 -5.140 -7.268 1.00 87.31 181 ALA A C 1
ATOM 1475 O O . ALA A 1 181 ? -18.247 -5.261 -6.676 1.00 87.31 181 ALA A O 1
ATOM 1476 N N . MET A 1 182 ? -20.182 -4.161 -6.991 1.00 90.38 182 MET A N 1
ATOM 1477 C CA . MET A 1 182 ? -19.912 -3.032 -6.098 1.00 90.38 182 MET A CA 1
ATOM 1478 C C . MET A 1 182 ? -21.065 -2.837 -5.114 1.00 90.38 182 MET A C 1
ATOM 1480 O O . MET A 1 182 ? -22.216 -2.754 -5.532 1.00 90.38 182 MET A O 1
ATOM 1484 N N . SER A 1 183 ? -20.749 -2.697 -3.822 1.00 91.81 183 SER A N 1
ATOM 1485 C CA . SER A 1 183 ? -21.750 -2.512 -2.764 1.00 91.81 183 SER A CA 1
ATOM 1486 C C . SER A 1 183 ? -22.622 -1.273 -2.981 1.00 91.81 183 SER A C 1
ATOM 1488 O O . SER A 1 183 ? -22.103 -0.220 -3.356 1.00 91.81 183 SER A O 1
ATOM 1490 N N . GLU A 1 184 ? -23.898 -1.361 -2.607 1.00 91.38 184 GLU A N 1
ATOM 1491 C CA . GLU A 1 184 ? -24.858 -0.246 -2.657 1.00 91.38 184 GLU A CA 1
ATOM 1492 C C . GLU A 1 184 ? -24.395 1.002 -1.889 1.00 91.38 184 GLU A C 1
ATOM 1494 O O . GLU A 1 184 ? -24.579 2.117 -2.368 1.00 91.38 184 GLU A O 1
ATOM 1499 N N . TYR A 1 185 ? -23.732 0.831 -0.740 1.00 91.75 185 TYR A N 1
ATOM 1500 C CA . TYR A 1 185 ? -23.175 1.951 0.029 1.00 91.75 185 TYR A CA 1
ATOM 1501 C C . TYR A 1 185 ? -22.153 2.745 -0.790 1.00 91.75 185 TYR A C 1
ATOM 1503 O O . TYR A 1 185 ? -22.320 3.941 -0.990 1.00 91.75 185 TYR A O 1
ATOM 1511 N N . LEU A 1 186 ? -21.157 2.059 -1.360 1.00 90.69 186 LEU A N 1
ATOM 1512 C CA . LEU A 1 186 ? -20.145 2.700 -2.200 1.00 90.69 186 LEU A CA 1
ATOM 1513 C C . LEU A 1 186 ? -20.741 3.325 -3.470 1.00 90.69 186 LEU A C 1
ATOM 1515 O O . LEU A 1 186 ? -20.329 4.411 -3.866 1.00 90.69 186 LEU A O 1
ATOM 1519 N N . ARG A 1 187 ? -21.725 2.667 -4.104 1.00 91.81 187 ARG A N 1
ATOM 1520 C CA . ARG A 1 187 ? -22.447 3.237 -5.257 1.00 91.81 187 ARG A CA 1
ATOM 1521 C C . ARG A 1 187 ? -23.078 4.579 -4.895 1.00 91.81 187 ARG A C 1
ATOM 1523 O O . ARG A 1 187 ? -22.943 5.539 -5.650 1.00 91.81 187 ARG A O 1
ATOM 1530 N N . LYS A 1 188 ? -23.746 4.639 -3.741 1.00 92.12 188 LYS A N 1
ATOM 1531 C CA . LYS A 1 188 ? -24.368 5.861 -3.235 1.00 92.12 188 LYS A CA 1
ATOM 1532 C C . LYS A 1 188 ? -23.326 6.938 -2.935 1.00 92.12 188 LYS A C 1
ATOM 1534 O O . LYS A 1 188 ? -23.496 8.061 -3.392 1.00 92.12 188 LYS A O 1
ATOM 1539 N N . ASP A 1 189 ? -22.238 6.586 -2.256 1.00 89.88 189 ASP A N 1
ATOM 1540 C CA . ASP A 1 189 ? -21.174 7.536 -1.915 1.00 89.88 189 ASP A CA 1
ATOM 1541 C C . ASP A 1 189 ? -20.545 8.174 -3.163 1.00 89.88 189 ASP A C 1
ATOM 1543 O O . ASP A 1 189 ? -20.270 9.372 -3.161 1.00 89.88 189 ASP A O 1
ATOM 1547 N N . ILE A 1 190 ? -20.369 7.405 -4.248 1.00 89.31 190 ILE A N 1
ATOM 1548 C CA . ILE A 1 190 ? -19.864 7.913 -5.536 1.00 89.31 190 ILE A CA 1
ATOM 1549 C C . ILE A 1 190 ? -20.826 8.946 -6.138 1.00 89.31 190 ILE A C 1
ATOM 1551 O O . ILE A 1 190 ? -20.391 10.016 -6.558 1.00 89.31 190 ILE A O 1
ATOM 1555 N N . VAL A 1 191 ? -22.126 8.642 -6.179 1.00 90.62 191 VAL A N 1
ATOM 1556 C CA . VAL A 1 191 ? -23.142 9.558 -6.731 1.00 90.62 191 VAL A CA 1
ATOM 1557 C C . VAL A 1 191 ? -23.268 10.818 -5.870 1.00 90.62 191 VAL A C 1
ATOM 1559 O O . VAL A 1 191 ? -23.362 11.927 -6.398 1.00 90.62 191 VAL A O 1
ATOM 1562 N N . ASP A 1 192 ? -23.220 10.665 -4.547 1.00 89.75 192 ASP A N 1
ATOM 1563 C CA . ASP A 1 192 ? -23.276 11.785 -3.613 1.00 89.75 192 ASP A CA 1
ATOM 1564 C C . ASP A 1 192 ? -22.029 12.679 -3.749 1.00 89.75 192 ASP A C 1
ATOM 1566 O O . ASP A 1 192 ? -22.161 13.905 -3.743 1.00 89.75 192 ASP A O 1
ATOM 1570 N N . ALA A 1 193 ? -20.836 12.101 -3.927 1.00 84.88 193 ALA A N 1
ATOM 1571 C CA . ALA A 1 193 ? -19.599 12.847 -4.172 1.00 84.88 193 ALA A CA 1
ATOM 1572 C C . ALA A 1 193 ? -19.634 13.615 -5.506 1.00 84.88 193 ALA A C 1
ATOM 1574 O O . ALA A 1 193 ? -19.316 14.806 -5.538 1.00 84.88 193 ALA A O 1
ATOM 1575 N N . GLU A 1 194 ? -20.111 12.980 -6.583 1.00 85.69 194 GLU A N 1
ATOM 1576 C CA . GLU A 1 194 ? -20.316 13.637 -7.884 1.00 85.69 194 GLU A CA 1
ATOM 1577 C C . GLU A 1 194 ? -21.294 14.818 -7.761 1.00 85.69 194 GLU A C 1
ATOM 1579 O O . GLU A 1 194 ? -21.037 15.904 -8.278 1.00 85.69 194 GLU A O 1
ATOM 1584 N N . SER A 1 195 ? -22.386 14.661 -7.002 1.00 86.06 195 SER A N 1
ATOM 1585 C CA . SER A 1 195 ? -23.358 15.745 -6.782 1.00 86.06 195 SER A CA 1
ATOM 1586 C C . SER A 1 195 ? -22.771 16.958 -6.045 1.00 86.06 195 SER A C 1
ATOM 1588 O O . SER A 1 195 ? -23.250 18.082 -6.215 1.00 86.06 195 SER A O 1
ATOM 1590 N N . ARG A 1 196 ? -21.724 16.740 -5.239 1.00 84.06 196 ARG A N 1
ATOM 1591 C CA . ARG A 1 196 ? -20.989 17.783 -4.511 1.00 84.06 196 ARG A CA 1
ATOM 1592 C C . ARG A 1 196 ? -19.854 18.405 -5.340 1.00 84.06 196 ARG A C 1
ATOM 1594 O O . ARG A 1 196 ? -19.255 19.373 -4.875 1.00 84.06 196 ARG A O 1
ATOM 1601 N N . GLY A 1 197 ? -19.583 17.896 -6.547 1.00 75.88 197 GLY A N 1
ATOM 1602 C CA . GLY A 1 197 ? -18.475 18.339 -7.403 1.00 75.88 197 GLY A CA 1
ATOM 1603 C C . GLY A 1 197 ? -17.101 17.938 -6.862 1.00 75.88 197 GLY A C 1
ATOM 1604 O O . GLY A 1 197 ? -16.125 18.674 -7.017 1.00 75.88 197 GLY A O 1
ATOM 1605 N N . GLU A 1 198 ? -17.028 16.806 -6.162 1.00 71.12 198 GLU A N 1
ATOM 1606 C CA . GLU A 1 198 ? -15.810 16.284 -5.536 1.00 71.12 198 GLU A CA 1
ATOM 1607 C C . GLU A 1 198 ? -14.984 15.452 -6.534 1.00 71.12 198 GLU A C 1
ATOM 1609 O O . GLU A 1 198 ? -14.686 14.281 -6.313 1.00 71.12 198 GLU A O 1
ATOM 1614 N N . ASP A 1 199 ? -14.610 16.057 -7.663 1.00 61.84 199 ASP A N 1
ATOM 1615 C CA . ASP A 1 199 ? -14.113 15.337 -8.848 1.00 61.84 199 ASP A CA 1
ATOM 1616 C C . ASP A 1 199 ? -12.601 15.034 -8.819 1.00 61.84 199 ASP A C 1
ATOM 1618 O O . ASP A 1 199 ? -11.945 14.977 -9.864 1.00 61.84 199 ASP A O 1
ATOM 1622 N N . GLY A 1 200 ? -11.992 14.868 -7.642 1.00 58.44 200 GLY A N 1
ATOM 1623 C CA . GLY A 1 200 ? -10.535 14.952 -7.567 1.00 58.44 200 GLY A CA 1
ATOM 1624 C C . GLY A 1 200 ? -9.804 14.183 -6.486 1.00 58.44 200 GLY A C 1
ATOM 1625 O O . GLY A 1 200 ? -10.335 13.344 -5.766 1.00 58.44 200 GLY A O 1
ATOM 1626 N N . TYR A 1 201 ? -8.497 14.429 -6.464 1.00 59.28 201 TYR A N 1
ATOM 1627 C CA . TYR A 1 201 ? -7.531 13.563 -5.809 1.00 59.28 201 TYR A CA 1
ATOM 1628 C C . TYR A 1 201 ? -7.587 13.685 -4.285 1.00 59.28 201 TYR A C 1
ATOM 1630 O O . TYR A 1 201 ? -7.332 14.746 -3.717 1.00 59.28 201 TYR A O 1
ATOM 1638 N N . MET A 1 202 ? -7.859 12.561 -3.622 1.00 59.16 202 MET A N 1
ATOM 1639 C CA . MET A 1 202 ? -7.637 12.388 -2.190 1.00 59.16 202 MET A CA 1
ATOM 1640 C C . MET A 1 202 ? -6.318 11.661 -1.938 1.00 59.16 202 MET A C 1
ATOM 1642 O O . MET A 1 202 ? -5.856 10.855 -2.748 1.00 59.16 202 MET A O 1
ATOM 1646 N N . SER A 1 203 ? -5.717 11.935 -0.780 1.00 62.50 203 SER A N 1
ATOM 1647 C CA . SER A 1 203 ? -4.528 11.213 -0.336 1.00 62.50 203 SER A CA 1
ATOM 1648 C C . SER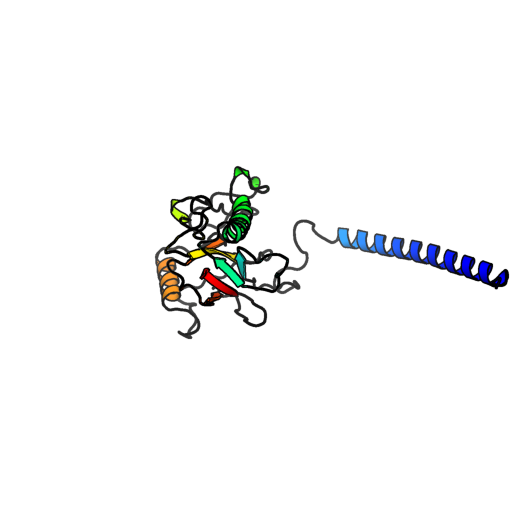 A 1 203 ? -4.785 9.695 -0.307 1.00 62.50 203 SER A C 1
ATOM 1650 O O . SER A 1 203 ? -5.819 9.268 0.201 1.00 62.50 203 SER A O 1
ATOM 1652 N N . PRO A 1 204 ? -3.854 8.854 -0.795 1.00 71.69 204 PRO A N 1
ATOM 1653 C CA . PRO A 1 204 ? -4.066 7.416 -0.965 1.00 71.69 204 PRO A CA 1
ATOM 1654 C C . PRO A 1 204 ? -3.931 6.617 0.340 1.00 71.69 204 PRO A C 1
ATOM 1656 O O . PRO A 1 204 ? -3.796 5.393 0.294 1.00 71.69 204 PRO A O 1
ATOM 1659 N N . LEU A 1 205 ? -3.884 7.297 1.490 1.00 87.00 205 LEU A N 1
ATOM 1660 C CA . LEU A 1 205 ? -3.862 6.666 2.801 1.00 87.00 205 LEU A CA 1
ATOM 1661 C C . LEU A 1 205 ? -5.264 6.713 3.392 1.00 87.00 205 LEU A C 1
ATOM 1663 O O . LEU A 1 205 ? -5.820 7.795 3.564 1.00 87.00 205 LEU A O 1
ATOM 1667 N N . ILE A 1 206 ? -5.788 5.551 3.762 1.00 90.62 206 ILE A N 1
ATOM 1668 C CA . ILE A 1 206 ? -7.028 5.438 4.531 1.00 90.62 206 ILE A CA 1
ATOM 1669 C C . ILE A 1 206 ? -6.786 4.537 5.739 1.00 90.62 206 ILE A C 1
ATOM 1671 O O . ILE A 1 206 ? -5.900 3.681 5.699 1.00 90.62 206 ILE A O 1
ATOM 1675 N N . ALA A 1 207 ? -7.574 4.705 6.796 1.00 93.56 207 ALA A N 1
ATOM 1676 C CA . ALA A 1 207 ? -7.595 3.792 7.931 1.00 93.56 207 ALA A CA 1
ATOM 1677 C C . ALA A 1 207 ? -8.982 3.163 8.071 1.00 93.56 207 ALA A C 1
ATOM 1679 O O . ALA A 1 207 ? -9.998 3.840 7.940 1.00 93.56 207 ALA A O 1
ATOM 1680 N N . VAL A 1 208 ? -9.006 1.863 8.345 1.00 94.38 208 VAL A N 1
ATOM 1681 C CA . VAL A 1 208 ? -10.206 1.099 8.682 1.00 94.38 208 VAL A CA 1
ATOM 1682 C C . VAL A 1 208 ? -10.152 0.811 10.175 1.00 94.38 208 VAL A C 1
ATOM 1684 O O . VAL A 1 208 ? -9.256 0.103 10.632 1.00 94.38 208 VAL A O 1
ATOM 1687 N N . HIS A 1 209 ? -11.089 1.374 10.933 1.00 95.31 209 HIS A N 1
ATOM 1688 C CA . HIS A 1 209 ? -11.230 1.119 12.363 1.00 95.31 209 HIS A CA 1
ATOM 1689 C C . HIS A 1 209 ? -12.277 0.030 12.601 1.00 95.31 209 HIS A C 1
ATOM 1691 O O . HIS A 1 209 ? -13.407 0.127 12.122 1.00 95.31 209 HIS A O 1
ATOM 1697 N N . PHE A 1 210 ? -11.908 -1.003 13.353 1.00 94.62 210 PHE A N 1
ATOM 1698 C CA . PHE A 1 210 ? -12.838 -2.053 13.753 1.00 94.62 210 PHE A CA 1
ATOM 1699 C C . PHE A 1 210 ? -13.503 -1.671 15.079 1.00 94.62 210 PHE A C 1
ATOM 1701 O O . PHE A 1 210 ? -12.916 -1.859 16.131 1.00 94.62 210 PHE A O 1
ATOM 1708 N N . GLU A 1 211 ? -14.734 -1.161 15.048 1.00 92.62 211 GLU A N 1
ATOM 1709 C CA . GLU A 1 211 ? -15.395 -0.609 16.247 1.00 92.62 211 GLU A CA 1
ATOM 1710 C C . GLU A 1 211 ? -15.741 -1.634 17.335 1.00 92.62 211 GLU A C 1
ATOM 1712 O O . GLU A 1 211 ? -15.813 -1.273 18.503 1.00 92.62 211 GLU A O 1
ATOM 1717 N N . ALA A 1 212 ? -16.013 -2.887 16.963 1.00 92.38 212 ALA A N 1
ATOM 1718 C CA . ALA A 1 212 ? -16.366 -3.956 17.900 1.00 92.38 212 ALA A CA 1
ATOM 1719 C C . ALA A 1 212 ? -16.126 -5.345 17.271 1.00 92.38 212 ALA A C 1
ATOM 1721 O O . ALA A 1 212 ? -17.084 -6.081 16.999 1.00 92.38 212 ALA A O 1
ATOM 1722 N N . PRO A 1 213 ? -14.868 -5.723 16.962 1.00 93.19 213 PRO A N 1
ATOM 1723 C CA . PRO A 1 213 ? -14.582 -7.030 16.388 1.00 93.19 213 PRO A CA 1
ATOM 1724 C C . PRO A 1 213 ? -14.938 -8.138 17.383 1.00 93.19 213 PRO A C 1
ATOM 1726 O O . PRO A 1 213 ? -14.688 -8.045 18.587 1.00 93.19 213 PRO A O 1
ATOM 1729 N N . ARG A 1 214 ? -15.517 -9.227 16.876 1.00 93.19 214 ARG A N 1
ATOM 1730 C CA . ARG A 1 214 ? -15.846 -10.384 17.710 1.00 93.19 214 ARG A CA 1
ATOM 1731 C C . ARG A 1 214 ? -14.556 -11.071 18.168 1.00 93.19 214 ARG A C 1
ATOM 1733 O O . ARG A 1 214 ? -13.745 -11.470 17.340 1.00 93.19 214 ARG A O 1
ATOM 1740 N N . ARG A 1 215 ? -14.399 -11.223 19.484 1.00 92.06 215 ARG A N 1
ATOM 1741 C CA . ARG A 1 215 ? -13.208 -11.819 20.105 1.00 92.06 215 ARG A CA 1
ATOM 1742 C C . ARG A 1 215 ? -13.200 -13.344 20.064 1.00 92.06 215 ARG A C 1
ATOM 1744 O O . ARG A 1 215 ? -14.264 -13.969 20.001 1.00 92.06 215 ARG A O 1
ATOM 1751 N N . GLY A 1 216 ? -12.001 -13.923 20.121 1.00 92.06 216 GLY A N 1
ATOM 1752 C CA . GLY A 1 216 ? -11.761 -15.368 20.142 1.00 92.06 216 GLY A CA 1
ATOM 1753 C C . GLY A 1 216 ? -12.116 -16.087 18.838 1.00 92.06 216 GLY A C 1
ATOM 1754 O O . GLY A 1 216 ? -12.271 -17.308 18.834 1.00 92.06 216 GLY A O 1
ATOM 1755 N N . ILE A 1 217 ? -12.296 -15.346 17.738 1.00 94.62 217 ILE A N 1
ATOM 1756 C CA . ILE A 1 217 ? -12.516 -15.903 16.402 1.00 94.62 217 ILE A CA 1
ATOM 1757 C C . ILE A 1 217 ? -11.568 -15.265 15.390 1.00 94.62 217 ILE A C 1
ATOM 1759 O O . ILE A 1 217 ? -11.159 -14.115 15.539 1.00 94.62 217 ILE A O 1
ATOM 1763 N N . LEU A 1 218 ? -11.272 -16.015 14.333 1.00 95.44 218 LEU A N 1
ATOM 1764 C CA . LEU A 1 218 ? -10.520 -15.531 13.186 1.00 95.44 218 LEU A CA 1
ATOM 1765 C C . LEU A 1 218 ? -11.472 -14.851 12.193 1.00 95.44 218 LEU A C 1
ATOM 1767 O O . LEU A 1 218 ? -12.373 -15.490 11.642 1.00 95.44 218 LEU A O 1
ATOM 1771 N N . ILE A 1 219 ? -11.279 -13.557 11.963 1.00 96.00 219 ILE A N 1
ATOM 1772 C CA . ILE A 1 219 ? -12.055 -12.751 11.019 1.00 96.00 219 ILE A CA 1
ATOM 1773 C C . ILE A 1 219 ? -11.245 -12.624 9.729 1.00 96.00 219 ILE A C 1
ATOM 1775 O O . ILE A 1 219 ? -10.110 -12.167 9.754 1.00 96.00 219 ILE A O 1
ATOM 1779 N N . ASN A 1 220 ? -11.835 -13.012 8.600 1.00 95.88 220 ASN A N 1
ATOM 1780 C CA . ASN A 1 220 ? -11.229 -12.882 7.276 1.00 95.88 220 ASN A CA 1
ATOM 1781 C C . ASN A 1 220 ? -11.715 -11.588 6.615 1.00 95.88 220 ASN A C 1
ATOM 1783 O O . ASN A 1 220 ? -12.923 -11.409 6.449 1.00 95.88 220 ASN A O 1
ATOM 1787 N N . ILE A 1 221 ? -10.796 -10.704 6.224 1.00 95.19 221 ILE A N 1
ATOM 1788 C CA . ILE A 1 221 ? -11.120 -9.399 5.637 1.00 95.19 221 ILE A CA 1
ATOM 1789 C C . ILE A 1 221 ? -10.538 -9.300 4.226 1.00 95.19 221 ILE A C 1
ATOM 1791 O O . ILE A 1 221 ? -9.374 -9.610 3.993 1.00 95.19 221 ILE A O 1
ATOM 1795 N N . GLU A 1 222 ? -11.350 -8.852 3.269 1.00 93.44 222 GLU A N 1
ATOM 1796 C CA . GLU A 1 222 ? -10.923 -8.492 1.913 1.00 93.44 222 GLU A CA 1
ATOM 1797 C C . GLU A 1 222 ? -11.279 -7.018 1.682 1.00 93.44 222 GLU A C 1
ATOM 1799 O O . GLU A 1 222 ? -12.453 -6.647 1.690 1.00 93.44 222 GLU A O 1
ATOM 1804 N N . CYS A 1 223 ? -10.274 -6.169 1.478 1.00 92.88 223 CYS A N 1
ATOM 1805 C CA . CYS A 1 223 ? -10.460 -4.763 1.123 1.00 92.88 223 CYS A CA 1
ATOM 1806 C C . CYS A 1 223 ? -10.143 -4.567 -0.360 1.00 92.88 223 CYS A C 1
ATOM 1808 O O . CYS A 1 223 ? -9.135 -5.075 -0.850 1.00 92.88 223 CYS A O 1
ATOM 1810 N N . LYS A 1 224 ? -10.978 -3.812 -1.078 1.00 92.38 224 LYS A N 1
ATOM 1811 C CA . LYS A 1 224 ? -10.817 -3.544 -2.515 1.00 92.38 224 LYS A CA 1
ATOM 1812 C C . LYS A 1 224 ? -10.786 -2.046 -2.774 1.00 92.38 224 LYS A C 1
ATOM 1814 O O . LYS A 1 224 ? -11.637 -1.319 -2.268 1.00 92.38 224 LYS A O 1
ATOM 1819 N N . ALA A 1 225 ? -9.829 -1.600 -3.577 1.00 91.94 225 ALA A N 1
ATOM 1820 C CA . ALA A 1 225 ? -9.778 -0.231 -4.072 1.00 91.94 225 ALA A CA 1
ATOM 1821 C C . ALA A 1 225 ? -10.548 -0.137 -5.392 1.00 91.94 225 ALA A C 1
ATOM 1823 O O . ALA A 1 225 ? -10.391 -0.997 -6.255 1.00 91.94 225 ALA A O 1
ATOM 1824 N N . TRP A 1 226 ? -11.365 0.899 -5.565 1.00 90.69 226 TRP A N 1
ATOM 1825 C CA . TRP A 1 226 ? -12.238 1.036 -6.730 1.00 90.69 226 TRP A CA 1
ATOM 1826 C C . TRP A 1 226 ? -11.833 2.221 -7.603 1.00 90.69 226 TRP A C 1
ATOM 1828 O O . TRP A 1 226 ? -11.901 3.371 -7.181 1.00 90.69 226 TRP A O 1
ATOM 1838 N N . ALA A 1 227 ? -11.448 1.918 -8.841 1.00 91.81 227 ALA A N 1
ATOM 1839 C CA . ALA A 1 227 ? -11.317 2.850 -9.956 1.00 91.81 227 ALA A CA 1
ATOM 1840 C C . ALA A 1 227 ? -11.533 2.069 -11.264 1.00 91.81 227 ALA A C 1
ATOM 1842 O O . ALA A 1 227 ? -11.376 0.847 -11.287 1.00 91.81 227 ALA A O 1
ATOM 1843 N N . ARG A 1 228 ? -11.892 2.747 -12.353 1.00 91.44 228 ARG A N 1
ATOM 1844 C CA . ARG A 1 228 ? -12.135 2.142 -13.675 1.00 91.44 228 ARG A CA 1
ATOM 1845 C C . ARG A 1 228 ? -10.889 1.474 -14.257 1.00 91.44 228 ARG A C 1
ATOM 1847 O O . ARG A 1 228 ? -11.009 0.508 -14.999 1.00 91.44 228 ARG A O 1
ATOM 1854 N N . ASN A 1 229 ? -9.705 1.964 -13.895 1.00 92.00 229 ASN A N 1
ATOM 1855 C CA . ASN A 1 229 ? -8.408 1.414 -14.289 1.00 92.00 229 ASN A CA 1
ATOM 1856 C C . ASN A 1 229 ? -7.747 0.555 -13.189 1.00 92.00 229 ASN A C 1
ATOM 1858 O O . ASN A 1 229 ? -6.539 0.329 -13.233 1.00 92.00 229 ASN A O 1
ATOM 1862 N N . ILE A 1 230 ? -8.522 0.071 -12.210 1.00 92.19 230 ILE A N 1
ATOM 1863 C CA . ILE A 1 230 ? -8.091 -0.966 -11.264 1.00 92.19 230 ILE A CA 1
ATOM 1864 C C . ILE A 1 230 ? -8.831 -2.255 -11.600 1.00 92.19 230 ILE A C 1
ATOM 1866 O O . ILE A 1 230 ? -10.059 -2.306 -11.571 1.00 92.19 230 ILE A O 1
ATOM 1870 N N . ILE A 1 231 ? -8.070 -3.309 -11.882 1.00 90.75 231 ILE A N 1
ATOM 1871 C CA . ILE A 1 231 ? -8.620 -4.645 -12.122 1.00 90.75 231 ILE A CA 1
ATOM 1872 C C . ILE A 1 231 ? -8.434 -5.460 -10.848 1.00 90.75 231 ILE A C 1
ATOM 1874 O O . ILE A 1 231 ? -7.312 -5.602 -10.354 1.00 90.75 231 ILE A O 1
ATOM 1878 N N . HIS A 1 232 ? -9.527 -6.010 -10.327 1.00 90.69 232 HIS A N 1
ATOM 1879 C CA . HIS A 1 232 ? -9.474 -6.909 -9.181 1.00 90.69 232 HIS A CA 1
ATOM 1880 C C . HIS A 1 232 ? -9.110 -8.314 -9.632 1.00 90.69 232 HIS A C 1
ATOM 1882 O O . HIS A 1 232 ? -9.854 -8.942 -10.384 1.00 90.69 232 HIS A O 1
ATOM 1888 N N . ASP A 1 233 ? -7.991 -8.816 -9.127 1.00 85.44 233 ASP A N 1
ATOM 1889 C CA . ASP A 1 233 ? -7.593 -10.207 -9.302 1.00 85.44 233 ASP A CA 1
ATOM 1890 C C . ASP A 1 233 ? -7.195 -10.780 -7.945 1.00 85.44 233 ASP A C 1
ATOM 1892 O O . ASP A 1 233 ? -6.275 -10.283 -7.291 1.00 85.44 233 ASP A O 1
ATOM 1896 N N . ARG A 1 234 ? -7.908 -11.825 -7.517 1.00 77.00 234 ARG A N 1
ATOM 1897 C CA . ARG A 1 234 ? -7.667 -12.490 -6.233 1.00 77.00 234 ARG A CA 1
ATOM 1898 C C . ARG A 1 234 ? -6.370 -13.289 -6.218 1.00 77.00 234 ARG A C 1
ATOM 1900 O O . ARG A 1 234 ? -5.750 -13.377 -5.162 1.00 77.00 234 ARG A O 1
ATOM 1907 N N . VAL A 1 235 ? -5.968 -13.868 -7.350 1.00 78.56 235 VAL A N 1
ATOM 1908 C CA . VAL A 1 235 ? -4.757 -14.697 -7.439 1.00 78.56 235 VAL A CA 1
ATOM 1909 C C . VAL A 1 235 ? -3.529 -13.802 -7.347 1.00 78.56 235 VAL A C 1
ATOM 1911 O O . VAL A 1 235 ? -2.659 -14.019 -6.506 1.00 78.56 235 VAL A O 1
ATOM 1914 N N . ASP A 1 236 ? -3.528 -12.730 -8.135 1.00 77.81 236 ASP A N 1
ATOM 1915 C CA . ASP A 1 236 ? -2.412 -11.786 -8.198 1.00 77.81 236 ASP A CA 1
ATOM 1916 C C . ASP A 1 236 ? -2.498 -10.669 -7.138 1.00 77.81 236 ASP A C 1
ATOM 1918 O O . ASP A 1 236 ? -1.651 -9.774 -7.113 1.00 77.81 236 ASP A O 1
ATOM 1922 N N . ARG A 1 237 ? -3.528 -10.689 -6.274 1.00 76.75 237 ARG A N 1
ATOM 1923 C CA . ARG A 1 237 ? -3.826 -9.658 -5.256 1.00 76.75 237 ARG A CA 1
ATOM 1924 C C . ARG A 1 237 ? -3.810 -8.234 -5.835 1.00 76.75 237 ARG A C 1
ATOM 1926 O O . ARG A 1 237 ? -3.330 -7.285 -5.211 1.00 76.75 237 ARG A O 1
ATOM 1933 N N . ARG A 1 238 ? -4.322 -8.070 -7.057 1.00 85.38 238 ARG A N 1
ATOM 1934 C CA . ARG A 1 238 ? -4.384 -6.766 -7.734 1.00 85.38 238 ARG A CA 1
ATOM 1935 C C . ARG A 1 238 ? -5.650 -6.028 -7.337 1.00 85.38 238 ARG A C 1
ATOM 1937 O O . ARG A 1 238 ? -6.714 -6.636 -7.247 1.00 85.38 238 ARG A O 1
ATOM 1944 N N . GLY A 1 239 ? -5.532 -4.729 -7.061 1.00 89.00 239 GLY A N 1
ATOM 1945 C CA . GLY A 1 239 ? -6.659 -3.893 -6.641 1.00 89.00 239 GLY A CA 1
ATOM 1946 C C . GLY A 1 239 ? -7.308 -4.281 -5.305 1.00 89.00 239 GLY A C 1
ATOM 1947 O O . GLY A 1 239 ? -8.299 -3.669 -4.908 1.00 89.00 239 GLY A O 1
ATOM 1948 N N . SER A 1 240 ? -6.786 -5.290 -4.606 1.00 92.50 240 SER A N 1
ATOM 1949 C CA . SER A 1 240 ? -7.366 -5.828 -3.380 1.00 92.50 240 SER A CA 1
ATOM 1950 C C . SER A 1 240 ? -6.295 -6.320 -2.427 1.00 92.50 240 SER A C 1
ATOM 1952 O O . SER A 1 240 ? -5.238 -6.772 -2.861 1.00 92.50 240 SER A O 1
ATOM 1954 N N . VAL A 1 241 ? -6.598 -6.295 -1.137 1.00 92.81 241 VAL A N 1
ATOM 1955 C CA . VAL A 1 241 ? -5.753 -6.871 -0.101 1.00 92.81 241 VAL A CA 1
ATOM 1956 C C . VAL A 1 241 ? -6.589 -7.748 0.810 1.00 92.81 241 VAL A C 1
ATOM 1958 O O . VAL A 1 241 ? -7.729 -7.418 1.133 1.00 92.81 241 VAL A O 1
ATOM 1961 N N . HIS A 1 242 ? -6.009 -8.871 1.207 1.00 93.56 242 HIS A N 1
ATOM 1962 C CA . HIS A 1 242 ? -6.597 -9.779 2.172 1.00 93.56 242 HIS A CA 1
ATOM 1963 C C . HIS A 1 242 ? -5.726 -9.816 3.420 1.00 93.56 242 HIS A C 1
ATOM 1965 O O . HIS A 1 242 ? -4.499 -9.901 3.314 1.00 93.56 242 HIS A O 1
ATOM 1971 N N . PHE A 1 243 ? -6.371 -9.734 4.576 1.00 94.56 243 PHE A N 1
ATOM 1972 C CA . PHE A 1 243 ? -5.742 -9.955 5.865 1.00 94.56 243 PHE A CA 1
ATOM 1973 C C . PHE A 1 243 ? -6.728 -10.580 6.841 1.00 94.56 243 PHE A C 1
ATOM 1975 O O . PHE A 1 243 ? -7.946 -10.545 6.643 1.00 94.56 243 PHE A O 1
ATOM 1982 N N . GLU A 1 244 ? -6.182 -11.168 7.894 1.00 95.88 244 GLU A N 1
ATOM 1983 C CA . GLU A 1 244 ? -6.953 -11.830 8.933 1.00 95.88 244 GLU A CA 1
ATOM 1984 C C . GLU A 1 244 ? -6.779 -11.066 10.240 1.00 95.88 244 GLU A C 1
ATOM 1986 O O . GLU A 1 244 ? -5.699 -10.556 10.536 1.00 95.88 244 GLU A O 1
ATOM 1991 N N . LEU A 1 245 ? -7.845 -10.976 11.026 1.00 95.81 245 LEU A N 1
ATOM 1992 C CA . LEU A 1 245 ? -7.840 -10.323 12.327 1.00 95.81 245 LEU A CA 1
ATOM 1993 C C . LEU A 1 245 ? -8.328 -11.311 13.379 1.00 95.81 245 LEU A C 1
ATOM 1995 O O . LEU A 1 245 ? -9.401 -11.896 13.234 1.00 95.81 245 LEU A O 1
ATOM 1999 N N . MET A 1 246 ? -7.568 -11.457 14.458 1.00 93.62 246 MET A N 1
ATOM 2000 C CA . MET A 1 246 ? -7.988 -12.221 15.626 1.00 93.62 246 MET A CA 1
ATOM 2001 C C . MET A 1 246 ? -7.650 -11.435 16.889 1.00 93.62 246 MET A C 1
ATOM 2003 O O . MET A 1 246 ? -6.495 -11.083 17.126 1.00 93.62 246 MET A O 1
ATOM 2007 N N . VAL A 1 247 ? -8.688 -11.146 17.672 1.00 92.56 247 VAL A N 1
ATOM 2008 C CA . VAL A 1 247 ? -8.588 -10.408 18.933 1.00 92.56 247 VAL A CA 1
ATOM 2009 C C . VAL A 1 247 ? -8.930 -11.355 20.074 1.00 92.56 247 VAL A C 1
ATOM 2011 O O . VAL A 1 247 ? -10.060 -11.847 20.126 1.00 92.56 247 VAL A O 1
ATOM 2014 N N . ASP A 1 248 ? -7.975 -11.592 20.970 1.00 86.12 248 ASP A N 1
ATOM 2015 C CA . ASP A 1 248 ? -8.139 -12.434 22.167 1.00 86.12 248 ASP A CA 1
ATOM 2016 C C . ASP A 1 248 ? -8.358 -11.626 23.456 1.00 86.12 248 ASP A C 1
ATOM 2018 O O . ASP A 1 248 ? -7.717 -10.561 23.647 1.00 86.12 248 ASP A O 1
#

pLDDT: mean 87.69, std 8.75, range [46.03, 98.25]

Radius of gyration: 26.2 Å; chains: 1; bounding box: 81×60×49 Å

InterPro domains:
  IPR000402 Sodium/potassium-transporting ATPase subunit beta [PF00287] (12-174)
  IPR000402 Sodium/potassium-transporting ATPase subunit beta [PF00287] (198-243)
  IPR000402 Sodium/potassium-transporting ATPase subunit beta [PTHR11523] (12-178)
  IPR038702 Sodium/potassium-transporting ATPase subunit beta superfamily [G3DSA:2.60.40.1660] (47-195)
  IPR038702 Sodium/potassium-transporting ATPase subunit beta superfamily [G3DSA:2.60.40.1660] (196-248)